Protein AF-A0A2R6WKK4-F1 (afdb_monomer)

Foldseek 3Di:
DLLVCLVQVLVCVLVVLVVVLVLLVVVVVVVCPPPVDLDDDDDDANVCSLQQSVVLCVVVVSADPVSNVVCCVVSVVVCVVPVVRADQAEEAAAADLVLQVVQLVLVVDPSCPSDDSVSSNSSNVSVCLQQPPQFDFPDPDDDDDDDDDDPDPFWGKTQANPDHPPRCHRHIYIYGYPNDPPVLVDPDPVLVVVLVVVLVVVLVPGDPVCCVCSVVSSVVSSVVVSVVVCVSRDSDPDDDDDPPDD

Secondary structure (DSSP, 8-state):
-HHHHHH-HHHHHHHHHHHHHHHHHHHHHHHHHHH--SS---SS-HHHIIIIIHHHHHHTTSS-HHHHHHHHHHHHHHHHH-GGGS-SEEEEEE--HHHHHHHHHHHT-GGGTT--HHHHHHHHHHHHHHHTTTBPP-------------S--SEEEE--BSS--TT-TT-EEEEEE-SS---TTS--HHHHHHHHHHHHHHHTTS-TTTGGGHHHHHHHHHHHHHHHHHHHH--------PPP--

Sequence (246 aa):
MLQAYYEDPVRYAYLFQSFVFITRLLLHKSAARKSQPVILLTERSVSTDRVVFVEALLEQGYLDGLEAVAYDAWYSTVVNALPNILADCYIYLRASPDVCYERLKSRARSEELGVDMDYLQLLHEKHDDWFLKGTSVVSGQDGHGGTGSSRGGHLRVIDQHRRSPCGIQGRSVLVIDCSSDLDMAEQSAERDAILDQIVTFLLSRLTAKSQSQSADICDQVSVEFEQILINSQSHHQGTSQAPAAA

InterPro domains:
  IPR027417 P-loop containing nucleoside triphosphate hydrolase [G3DSA:3.40.50.300] (1-204)
  IPR027417 P-loop containing nucleoside triphosphate hydrolase [SSF52540] (2-133)
  IPR031314 Deoxynucleoside kinase domain [PF01712] (2-201)
  IPR050566 Deoxyribonucleoside Kinase [PTHR10513] (1-203)

Solvent-accessible surface area (backbone atoms only — not comparable to full-atom values): 14810 Å² total; per-residue (Å²): 109,70,55,57,27,74,75,38,38,62,82,26,38,66,59,49,56,53,47,54,47,50,45,51,52,49,52,51,56,51,54,54,67,76,66,62,55,95,74,83,87,66,92,73,50,65,55,47,51,55,64,34,52,51,47,50,31,41,74,73,63,28,34,53,74,67,58,47,53,54,48,51,54,54,50,51,51,50,45,71,76,40,61,85,69,55,74,77,56,47,76,44,81,42,52,46,50,68,52,51,49,53,48,52,59,47,47,62,48,82,75,56,72,81,69,54,68,68,59,42,43,51,53,48,51,39,49,45,52,60,75,53,42,62,54,61,85,65,77,84,76,94,74,79,90,74,100,65,90,79,92,68,85,48,65,47,62,40,66,49,43,80,65,45,67,90,85,46,70,80,32,38,35,40,37,36,61,53,58,56,87,70,66,73,88,51,98,41,78,64,55,55,53,51,48,52,49,52,46,51,57,55,57,73,71,50,54,82,86,57,55,85,48,46,68,67,48,45,55,52,51,48,57,56,48,50,53,51,50,49,69,74,66,46,68,54,77,88,71,97,67,80,79,72,92,118

pLDDT: mean 77.12, std 19.42, range [24.2, 96.69]

Mean predicted aligned error: 10.19 Å

Nearest PDB structures (foldseek):
  2a2z-assembly1_B  TM=9.064E-01  e=1.513E-08  Homo sapiens
  2noa-assembly1_B  TM=8.566E-01  e=3.882E-08  Homo sapiens
  2no7-assembly1_B  TM=8.682E-01  e=1.936E-07  Homo sapiens
  3mjr-assembly1_A  TM=8.655E-01  e=5.550E-07  Homo sapiens
  3mjr-assembly2_D  TM=8.313E-01  e=4.700E-07  Homo sapiens

Organism: Marchantia polymorpha (NCBI:txid3197)

Radius of gyration: 19.14 Å; Cα contacts (8 Å, |Δi|>4): 217; chains: 1; bounding box: 57×44×46 Å

Structure (mmCIF, N/CA/C/O backbone):
data_AF-A0A2R6WKK4-F1
#
_entry.id   AF-A0A2R6WKK4-F1
#
loop_
_atom_site.group_PDB
_atom_site.id
_atom_site.type_symbol
_atom_site.label_atom_id
_atom_site.label_alt_id
_atom_site.label_comp_id
_atom_site.label_asym_id
_atom_site.label_entity_id
_atom_site.label_seq_id
_atom_site.pdbx_PDB_ins_code
_atom_site.Cartn_x
_atom_site.Cartn_y
_atom_site.Cartn_z
_atom_site.occupancy
_atom_site.B_iso_or_equiv
_atom_site.auth_seq_id
_atom_site.auth_comp_id
_atom_site.auth_asym_id
_atom_site.auth_atom_id
_atom_site.pdbx_PDB_model_num
ATOM 1 N N . MET A 1 1 ? 16.523 8.396 -3.339 1.00 76.56 1 MET A N 1
ATOM 2 C CA . MET A 1 1 ? 16.249 7.021 -3.821 1.00 76.56 1 MET A CA 1
ATOM 3 C C . MET A 1 1 ? 15.065 6.975 -4.766 1.00 76.56 1 MET A C 1
ATOM 5 O O . MET A 1 1 ? 15.228 6.427 -5.840 1.00 76.56 1 MET A O 1
ATOM 9 N N . LEU A 1 2 ? 13.921 7.569 -4.409 1.00 82.06 2 LEU A N 1
ATOM 10 C CA . LEU A 1 2 ? 12.731 7.564 -5.265 1.00 82.06 2 LEU A CA 1
ATOM 11 C C . LEU A 1 2 ? 12.977 8.180 -6.655 1.00 82.06 2 LEU A C 1
ATOM 13 O O . LEU A 1 2 ? 12.622 7.576 -7.655 1.00 82.06 2 LEU A O 1
ATOM 17 N N . GLN A 1 3 ? 13.675 9.316 -6.717 1.00 83.00 3 GLN A N 1
ATOM 18 C CA . GLN A 1 3 ? 14.065 9.929 -7.990 1.00 83.00 3 GLN A CA 1
ATOM 19 C C . GLN A 1 3 ? 14.914 8.989 -8.866 1.00 83.00 3 GLN A C 1
ATOM 21 O O . GLN A 1 3 ? 14.581 8.777 -10.021 1.00 83.00 3 GLN A O 1
ATOM 26 N N . ALA A 1 4 ? 15.958 8.367 -8.304 1.00 85.44 4 ALA A N 1
ATOM 27 C CA . ALA A 1 4 ? 16.807 7.428 -9.045 1.00 85.44 4 ALA A CA 1
ATOM 28 C C . ALA A 1 4 ? 16.016 6.218 -9.576 1.00 85.44 4 ALA A C 1
ATOM 30 O O . ALA A 1 4 ? 16.272 5.757 -10.680 1.00 85.44 4 ALA A O 1
ATOM 31 N N . TYR A 1 5 ? 15.030 5.733 -8.812 1.00 87.00 5 TYR A N 1
ATOM 32 C CA . TYR A 1 5 ? 14.113 4.693 -9.278 1.00 87.00 5 TYR A CA 1
ATOM 33 C C . TYR A 1 5 ? 13.284 5.146 -10.488 1.00 87.00 5 TYR A C 1
ATOM 35 O O . TYR A 1 5 ? 13.188 4.400 -11.452 1.00 87.00 5 TYR A O 1
ATOM 43 N N . TYR A 1 6 ? 12.725 6.357 -10.472 1.00 83.69 6 TYR A N 1
ATOM 44 C CA . TYR A 1 6 ? 11.957 6.855 -11.618 1.00 83.69 6 TYR A CA 1
ATOM 45 C C . TYR A 1 6 ? 12.824 7.185 -12.843 1.00 83.69 6 TYR A C 1
ATOM 47 O O . TYR A 1 6 ? 12.321 7.151 -13.961 1.00 83.69 6 TYR A O 1
ATOM 55 N N . GLU A 1 7 ? 14.111 7.485 -12.653 1.00 87.19 7 GLU A N 1
ATOM 56 C CA . GLU A 1 7 ? 15.058 7.729 -13.749 1.00 87.19 7 GLU A CA 1
ATOM 57 C C . GLU A 1 7 ? 15.517 6.432 -14.442 1.00 87.19 7 GLU A C 1
ATOM 59 O O . GLU A 1 7 ? 15.667 6.420 -15.663 1.00 87.19 7 GLU A O 1
ATOM 64 N N . ASP A 1 8 ? 15.727 5.343 -13.691 1.00 90.12 8 ASP A N 1
ATOM 65 C CA . ASP A 1 8 ? 16.108 4.029 -14.232 1.00 90.12 8 ASP A CA 1
ATOM 66 C C . ASP A 1 8 ? 15.470 2.887 -13.407 1.00 90.12 8 ASP A C 1
ATOM 68 O O . ASP A 1 8 ? 16.104 2.310 -12.508 1.00 90.12 8 ASP A O 1
ATOM 72 N N . PRO A 1 9 ? 14.193 2.555 -13.676 1.00 90.69 9 PRO A N 1
ATOM 73 C CA . PRO A 1 9 ? 13.457 1.589 -12.868 1.00 90.69 9 PRO A CA 1
ATOM 74 C C . PRO A 1 9 ? 14.036 0.181 -12.990 1.00 90.69 9 PRO A C 1
ATOM 76 O O . PRO A 1 9 ? 14.104 -0.519 -11.986 1.00 90.69 9 PRO A O 1
ATOM 79 N N . VAL A 1 10 ? 14.540 -0.213 -14.163 1.00 93.69 10 VAL A N 1
ATOM 80 C CA . VAL A 1 10 ? 15.162 -1.533 -14.372 1.00 93.69 10 VAL A CA 1
ATOM 81 C C . VAL A 1 10 ? 16.414 -1.685 -13.510 1.00 93.69 10 VAL A C 1
ATOM 83 O O . VAL A 1 10 ? 16.646 -2.732 -12.914 1.00 93.69 10 VAL A O 1
ATOM 86 N N . ARG A 1 11 ? 17.236 -0.635 -13.393 1.00 94.75 11 ARG A N 1
ATOM 87 C CA . ARG A 1 11 ? 18.455 -0.697 -12.577 1.00 94.75 11 ARG A CA 1
ATOM 88 C C . ARG A 1 11 ? 18.179 -0.681 -11.078 1.00 94.75 11 ARG A C 1
ATOM 90 O O . ARG A 1 11 ? 18.954 -1.271 -10.315 1.00 94.75 11 ARG A O 1
ATOM 97 N N . TYR A 1 12 ? 17.161 0.066 -10.652 1.00 94.88 12 TYR A N 1
ATOM 98 C CA . TYR A 1 12 ? 16.980 0.444 -9.251 1.00 94.88 12 TYR A CA 1
ATOM 99 C C . TYR A 1 12 ? 15.750 -0.164 -8.571 1.00 94.88 12 TYR A C 1
ATOM 101 O O . TYR A 1 12 ? 15.661 -0.041 -7.349 1.00 94.88 12 TYR A O 1
ATOM 109 N N . ALA A 1 13 ? 14.845 -0.847 -9.280 1.00 94.44 13 ALA A N 1
ATOM 110 C CA . ALA A 1 13 ? 13.635 -1.450 -8.708 1.00 94.44 13 ALA A CA 1
ATOM 111 C C . ALA A 1 13 ? 13.938 -2.353 -7.504 1.00 94.44 13 ALA A C 1
ATOM 113 O O . ALA A 1 13 ? 13.411 -2.116 -6.414 1.00 94.44 13 ALA A O 1
ATOM 114 N N . TYR A 1 14 ? 14.840 -3.330 -7.654 1.00 95.62 14 TYR A N 1
ATOM 115 C CA . TYR A 1 14 ? 15.207 -4.241 -6.564 1.00 95.62 14 TYR A CA 1
ATOM 116 C C . TYR A 1 14 ? 15.754 -3.496 -5.337 1.00 95.62 14 TYR A C 1
ATOM 118 O O . TYR A 1 14 ? 15.342 -3.744 -4.196 1.00 95.62 14 TYR A O 1
ATOM 126 N N . LEU A 1 15 ? 16.673 -2.549 -5.563 1.00 95.62 15 LEU A N 1
ATOM 127 C CA . LEU A 1 15 ? 17.284 -1.758 -4.494 1.00 95.62 15 LEU A CA 1
ATOM 128 C C . LEU A 1 15 ? 16.239 -0.893 -3.785 1.00 95.62 15 LEU A C 1
ATOM 130 O O . LEU A 1 15 ? 16.217 -0.831 -2.556 1.00 95.62 15 LEU A O 1
ATOM 134 N N . PHE A 1 16 ? 15.370 -0.249 -4.559 1.00 94.62 16 PHE A N 1
ATOM 135 C CA . PHE A 1 16 ? 14.317 0.608 -4.048 1.00 94.62 16 PHE A CA 1
ATOM 136 C C . PHE A 1 16 ? 13.330 -0.184 -3.184 1.00 94.62 16 PHE A C 1
ATOM 138 O O . PHE A 1 16 ? 13.093 0.203 -2.041 1.00 94.62 16 PHE A O 1
ATOM 145 N N . GLN A 1 17 ? 12.833 -1.330 -3.661 1.00 95.12 17 GLN A N 1
ATOM 146 C CA . GLN A 1 17 ? 11.911 -2.172 -2.888 1.00 95.12 17 GLN A CA 1
ATOM 147 C C . GLN A 1 17 ? 12.554 -2.740 -1.619 1.00 95.12 17 GLN A C 1
ATOM 149 O O . GLN A 1 17 ? 11.919 -2.786 -0.564 1.00 95.12 17 GLN A O 1
ATOM 154 N N . SER A 1 18 ? 13.831 -3.127 -1.688 1.00 95.44 18 SER A N 1
ATOM 155 C CA . SER A 1 18 ? 14.581 -3.581 -0.511 1.00 95.44 18 SER A CA 1
ATOM 156 C C . SER A 1 18 ? 14.729 -2.460 0.521 1.00 95.44 18 SER A C 1
ATOM 158 O O . SER A 1 18 ? 14.555 -2.681 1.720 1.00 95.44 18 SER A O 1
ATOM 160 N N . PHE A 1 19 ? 15.006 -1.235 0.068 1.00 95.38 19 PHE A N 1
ATOM 161 C CA . PHE A 1 19 ? 15.130 -0.080 0.950 1.00 95.38 19 PHE A CA 1
ATOM 162 C C . PHE A 1 19 ? 13.796 0.307 1.596 1.00 95.38 19 PHE A C 1
ATOM 164 O O . PHE A 1 19 ? 13.764 0.507 2.808 1.00 95.38 19 PHE A O 1
ATOM 171 N N . VAL A 1 20 ? 12.702 0.350 0.826 1.00 94.44 20 VAL A N 1
ATOM 172 C CA . VAL A 1 20 ? 11.346 0.639 1.336 1.00 94.44 20 VAL A CA 1
ATOM 173 C C . VAL A 1 20 ? 10.937 -0.357 2.420 1.00 94.44 20 VAL A C 1
ATOM 175 O O . VAL A 1 20 ? 10.415 0.042 3.462 1.00 94.44 20 VAL A O 1
ATOM 178 N N . PHE A 1 21 ? 11.221 -1.646 2.221 1.00 94.94 21 PHE A N 1
ATOM 179 C CA . PHE A 1 21 ? 10.965 -2.652 3.248 1.00 94.94 21 PHE A CA 1
ATOM 180 C C . PHE A 1 21 ? 11.769 -2.370 4.527 1.00 94.94 21 PHE A C 1
ATOM 182 O O . PHE A 1 21 ? 11.222 -2.413 5.631 1.00 94.94 21 PHE A O 1
ATOM 189 N N . ILE A 1 22 ? 13.071 -2.077 4.399 1.00 94.31 22 ILE A N 1
ATOM 190 C CA . ILE A 1 22 ? 13.951 -1.826 5.550 1.00 94.31 22 ILE A CA 1
ATOM 191 C C . ILE A 1 22 ? 13.484 -0.597 6.331 1.00 94.31 22 ILE A C 1
ATOM 193 O O . ILE A 1 22 ? 13.392 -0.665 7.558 1.00 94.31 22 ILE A O 1
ATOM 197 N N . THR A 1 23 ? 13.168 0.512 5.659 1.00 93.75 23 THR A N 1
ATOM 198 C CA . THR A 1 23 ? 12.685 1.720 6.341 1.00 93.75 23 THR A CA 1
ATOM 199 C C . THR A 1 23 ? 11.359 1.453 7.044 1.00 93.75 23 THR A C 1
ATOM 201 O O . THR A 1 23 ? 11.233 1.766 8.228 1.00 93.75 23 THR A O 1
ATOM 204 N N . ARG A 1 24 ? 10.415 0.750 6.401 1.00 93.69 24 ARG A N 1
ATOM 205 C CA . ARG A 1 24 ? 9.144 0.358 7.035 1.00 93.69 24 ARG A CA 1
ATOM 206 C C . ARG A 1 24 ? 9.354 -0.521 8.266 1.00 93.69 24 ARG A C 1
ATOM 208 O O . ARG A 1 24 ? 8.727 -0.292 9.300 1.00 93.69 24 ARG A O 1
ATOM 215 N N . LEU A 1 25 ? 10.275 -1.481 8.200 1.00 92.50 25 LEU A N 1
ATOM 216 C CA . LEU A 1 25 ? 10.641 -2.318 9.343 1.00 92.50 25 LEU A CA 1
ATOM 217 C C . LEU A 1 25 ? 11.226 -1.489 10.499 1.00 92.50 25 LEU A C 1
ATOM 219 O O . LEU A 1 25 ? 10.902 -1.731 11.666 1.00 92.50 25 LEU A O 1
ATOM 223 N N . LEU A 1 26 ? 12.092 -0.519 10.199 1.00 91.81 26 LEU A N 1
ATOM 224 C CA . LEU A 1 26 ? 12.689 0.362 11.204 1.00 91.81 26 LEU A CA 1
ATOM 225 C C . LEU A 1 26 ? 11.644 1.276 11.852 1.00 91.81 26 LEU A C 1
ATOM 227 O O . LEU A 1 26 ? 11.627 1.382 13.082 1.00 91.81 26 LEU A O 1
ATOM 231 N N . LEU A 1 27 ? 10.750 1.870 11.056 1.00 89.75 27 LEU A N 1
ATOM 232 C CA . LEU A 1 27 ? 9.630 2.678 11.541 1.00 89.75 27 LEU A CA 1
ATOM 233 C C . LEU A 1 27 ? 8.723 1.861 12.461 1.00 89.75 27 LEU A C 1
ATOM 235 O O . LEU A 1 27 ? 8.485 2.269 13.598 1.00 89.75 27 LEU A O 1
ATOM 239 N N . HIS A 1 28 ? 8.320 0.663 12.029 1.00 89.44 28 HIS A N 1
ATOM 240 C CA . HIS A 1 28 ? 7.505 -0.248 12.829 1.00 89.44 28 HIS A CA 1
ATOM 241 C C . HIS A 1 28 ? 8.173 -0.575 14.175 1.00 89.44 28 HIS A C 1
ATOM 243 O O . HIS A 1 28 ? 7.565 -0.442 15.237 1.00 89.44 28 HIS A O 1
ATOM 249 N N . LYS A 1 29 ? 9.461 -0.952 14.167 1.00 88.50 29 LYS A N 1
ATOM 250 C CA . LYS A 1 29 ? 10.201 -1.267 15.404 1.00 88.50 29 LYS A CA 1
ATOM 251 C C . LYS A 1 29 ? 10.378 -0.052 16.313 1.00 88.50 29 LYS A C 1
ATOM 253 O O . LYS A 1 29 ? 10.382 -0.214 17.532 1.00 88.50 29 LYS A O 1
ATOM 258 N N . SER A 1 30 ? 10.563 1.136 15.743 1.00 88.56 30 SER A N 1
ATOM 259 C CA . SER A 1 30 ? 10.679 2.390 16.489 1.00 88.56 30 SER A CA 1
ATOM 260 C C . SER A 1 30 ? 9.356 2.740 17.173 1.00 88.56 30 SER A C 1
ATOM 262 O O . SER A 1 30 ? 9.340 2.973 18.382 1.00 88.56 30 SER A O 1
ATOM 264 N N . ALA A 1 31 ? 8.246 2.684 16.433 1.00 86.00 31 ALA A N 1
ATOM 265 C CA . ALA A 1 31 ? 6.910 2.974 16.944 1.00 86.00 31 ALA A CA 1
ATOM 266 C C . ALA A 1 31 ? 6.486 1.976 18.033 1.00 86.00 31 ALA A C 1
ATOM 268 O O . ALA A 1 31 ? 6.132 2.383 19.138 1.00 86.00 31 ALA A O 1
ATOM 269 N N . ALA A 1 32 ? 6.661 0.672 17.790 1.00 84.56 32 ALA A N 1
ATOM 270 C CA . ALA A 1 32 ? 6.322 -0.372 18.757 1.00 84.56 32 ALA A CA 1
ATOM 271 C C . ALA A 1 32 ? 7.102 -0.255 20.084 1.00 84.56 32 ALA A C 1
ATOM 273 O O . ALA A 1 32 ? 6.600 -0.637 21.140 1.00 84.56 32 ALA A O 1
ATOM 274 N N . ARG A 1 33 ? 8.336 0.271 20.055 1.00 83.62 33 ARG A N 1
ATOM 275 C CA . ARG A 1 33 ? 9.174 0.433 21.257 1.00 83.62 33 ARG A CA 1
ATOM 276 C C . ARG A 1 33 ? 8.880 1.703 22.046 1.00 83.62 33 ARG A C 1
ATOM 278 O O . ARG A 1 33 ? 9.001 1.667 23.266 1.00 83.62 33 ARG A O 1
ATOM 285 N N . LYS A 1 34 ? 8.577 2.816 21.372 1.00 78.50 34 LYS A N 1
ATOM 286 C CA . LYS A 1 34 ? 8.455 4.133 22.017 1.00 78.50 34 LYS A CA 1
ATOM 287 C C . LYS A 1 34 ? 7.222 4.244 22.907 1.00 78.50 34 LYS A C 1
ATOM 289 O O . LYS A 1 34 ? 7.336 4.794 23.996 1.00 78.50 34 LYS A O 1
ATOM 294 N N . SER A 1 35 ? 6.077 3.740 22.452 1.00 70.62 35 SER A N 1
ATOM 295 C CA . SER A 1 35 ? 4.792 3.934 23.136 1.00 70.62 35 SER A CA 1
ATOM 296 C C . SER A 1 35 ? 4.117 2.642 23.590 1.00 70.62 35 SER A C 1
ATOM 298 O O . SER A 1 35 ? 3.144 2.735 24.327 1.00 70.62 35 SER A O 1
ATOM 300 N N . GLN A 1 36 ? 4.620 1.462 23.183 1.00 76.25 36 GLN A N 1
ATOM 301 C CA . GLN A 1 36 ? 3.923 0.169 23.332 1.00 76.25 36 GLN A CA 1
ATOM 302 C C . GLN A 1 36 ? 2.406 0.322 23.132 1.00 76.25 36 GLN A C 1
ATOM 304 O O . GLN A 1 36 ? 1.627 0.019 24.040 1.00 76.25 36 GLN A O 1
ATOM 309 N N . PRO A 1 37 ? 1.992 0.891 21.987 1.00 79.88 37 PRO A N 1
ATOM 310 C CA . PRO A 1 37 ? 0.622 1.327 21.830 1.00 79.88 37 PRO A CA 1
ATOM 311 C C . PRO A 1 37 ? -0.299 0.108 21.752 1.00 79.88 37 PRO A C 1
ATOM 313 O O . PRO A 1 37 ? 0.097 -0.958 21.276 1.00 79.88 37 PRO A O 1
ATOM 316 N N . VAL A 1 38 ? -1.541 0.272 22.209 1.00 84.44 38 VAL A N 1
ATOM 317 C CA . VAL A 1 38 ? -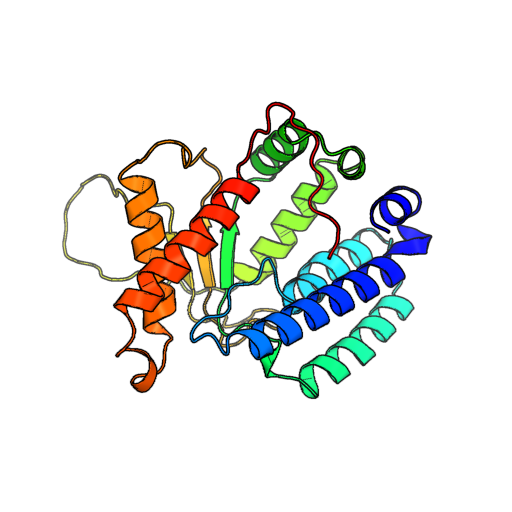2.559 -0.784 22.096 1.00 84.44 38 VAL A CA 1
ATOM 318 C C . VAL A 1 38 ? -2.904 -1.047 20.628 1.00 84.44 38 VAL A C 1
ATOM 320 O O . VAL A 1 38 ? -3.115 -2.196 20.249 1.00 84.44 38 VAL A O 1
ATOM 323 N N . ILE A 1 39 ? -2.920 0.010 19.810 1.00 86.25 39 ILE A N 1
ATOM 324 C CA . ILE A 1 39 ? -3.080 -0.040 18.356 1.00 86.25 39 ILE A CA 1
ATOM 325 C C . ILE A 1 39 ? -1.903 0.695 17.723 1.00 86.25 39 ILE A C 1
ATOM 327 O O . ILE A 1 39 ? -1.618 1.832 18.084 1.00 86.25 39 ILE A O 1
ATOM 331 N N . LEU A 1 40 ? -1.236 0.055 16.765 1.00 88.25 40 LEU A N 1
ATOM 332 C CA . LEU A 1 40 ? -0.218 0.686 15.933 1.00 88.25 40 LEU A CA 1
ATOM 333 C C . LEU A 1 40 ? -0.750 0.818 14.505 1.00 88.25 40 LEU A C 1
ATOM 335 O O . LEU A 1 40 ? -0.870 -0.182 13.796 1.00 88.25 40 LEU A O 1
ATOM 339 N N . LEU A 1 41 ? -1.045 2.046 14.081 1.00 88.44 41 LEU A N 1
ATOM 340 C CA . LEU A 1 41 ? -1.403 2.341 12.698 1.00 88.44 41 LEU A CA 1
ATOM 341 C C . LEU A 1 41 ? -0.141 2.626 11.881 1.00 88.44 41 LEU A C 1
ATOM 343 O O . LEU A 1 41 ? 0.789 3.291 12.335 1.00 88.44 41 LEU A O 1
ATOM 347 N N . THR A 1 42 ? -0.095 2.093 10.662 1.00 89.00 42 THR A N 1
ATOM 348 C CA . THR A 1 42 ? 1.016 2.322 9.732 1.00 89.00 42 THR A CA 1
ATOM 349 C C . THR A 1 42 ? 0.479 2.586 8.336 1.00 89.00 42 THR A C 1
ATOM 351 O O . THR A 1 42 ? -0.478 1.945 7.898 1.00 89.00 42 THR A O 1
ATOM 354 N N . GLU A 1 43 ? 1.095 3.533 7.628 1.00 88.50 43 GLU A N 1
ATOM 355 C CA . GLU A 1 43 ? 0.824 3.734 6.209 1.00 88.50 43 GLU A CA 1
ATOM 356 C C . GLU A 1 43 ? 1.451 2.584 5.408 1.00 88.50 43 GLU A C 1
ATOM 358 O O . GLU A 1 43 ? 2.676 2.437 5.347 1.00 88.50 43 GLU A O 1
ATOM 363 N N . ARG A 1 44 ? 0.592 1.774 4.774 1.00 92.06 44 ARG A N 1
ATOM 364 C CA . ARG A 1 44 ? 0.948 0.509 4.102 1.00 92.06 44 ARG A CA 1
ATOM 365 C C . ARG A 1 44 ? 1.582 -0.516 5.058 1.00 92.06 44 ARG A C 1
ATOM 367 O O . ARG A 1 44 ? 1.741 -0.300 6.250 1.00 92.06 44 ARG A O 1
ATOM 374 N N . SER A 1 45 ? 1.921 -1.690 4.529 1.00 92.50 45 SER A N 1
ATOM 375 C CA . SER A 1 45 ? 2.488 -2.803 5.303 1.00 92.50 45 SER A CA 1
ATOM 376 C C . SER A 1 45 ? 3.586 -3.517 4.529 1.00 92.50 45 SER A C 1
ATOM 378 O O . SER A 1 45 ? 3.608 -3.447 3.301 1.00 92.50 45 SER A O 1
ATOM 380 N N . VAL A 1 46 ? 4.476 -4.248 5.201 1.00 93.06 46 VAL A N 1
ATOM 381 C CA . VAL A 1 46 ? 5.483 -5.056 4.486 1.00 93.06 46 VAL A CA 1
ATOM 382 C C . VAL A 1 46 ? 4.845 -6.077 3.532 1.00 93.06 46 VAL A C 1
ATOM 384 O O . VAL A 1 46 ? 5.457 -6.468 2.546 1.00 93.06 46 VAL A O 1
ATOM 387 N N . SER A 1 47 ? 3.598 -6.491 3.783 1.00 92.12 47 SER A N 1
ATOM 388 C CA . SER A 1 47 ? 2.823 -7.323 2.857 1.00 92.12 47 SER A CA 1
ATOM 389 C C . SER A 1 47 ? 2.538 -6.590 1.548 1.00 92.12 47 SER A C 1
ATOM 391 O O . SER A 1 47 ? 2.764 -7.159 0.489 1.00 92.12 47 SER A O 1
ATOM 393 N N . THR A 1 48 ? 2.121 -5.321 1.608 1.00 93.12 48 THR A N 1
ATOM 394 C CA . THR A 1 48 ? 1.816 -4.500 0.424 1.00 93.12 48 THR A CA 1
ATOM 395 C C . THR A 1 48 ? 3.035 -4.339 -0.488 1.00 93.12 48 THR A C 1
ATOM 397 O O . THR A 1 48 ? 2.895 -4.420 -1.705 1.00 93.12 48 THR A O 1
ATOM 400 N N . ASP A 1 49 ? 4.233 -4.159 0.084 1.00 93.25 49 ASP A N 1
ATOM 401 C CA . ASP A 1 49 ? 5.475 -4.046 -0.701 1.00 93.25 49 ASP A CA 1
ATOM 402 C C . ASP A 1 49 ? 5.708 -5.305 -1.542 1.00 93.25 49 ASP A C 1
ATOM 404 O O . ASP A 1 49 ? 6.002 -5.224 -2.733 1.00 93.25 49 ASP A O 1
ATOM 408 N N . ARG A 1 50 ? 5.485 -6.480 -0.946 1.00 93.31 50 ARG A N 1
ATOM 409 C CA . ARG A 1 50 ? 5.688 -7.762 -1.618 1.00 93.31 50 ARG A CA 1
ATOM 410 C C . ARG A 1 50 ? 4.574 -8.128 -2.602 1.00 93.31 50 ARG A C 1
ATOM 412 O O . ARG A 1 50 ? 4.871 -8.602 -3.692 1.00 93.31 50 ARG A O 1
ATOM 419 N N . VAL A 1 51 ? 3.310 -8.007 -2.211 1.00 91.38 51 VAL A N 1
ATOM 420 C CA . VAL A 1 51 ? 2.177 -8.546 -2.994 1.00 91.38 51 VAL A CA 1
ATOM 421 C C . VAL A 1 51 ? 1.662 -7.577 -4.051 1.00 91.38 51 VAL A C 1
ATOM 423 O O . VAL A 1 51 ? 1.061 -8.0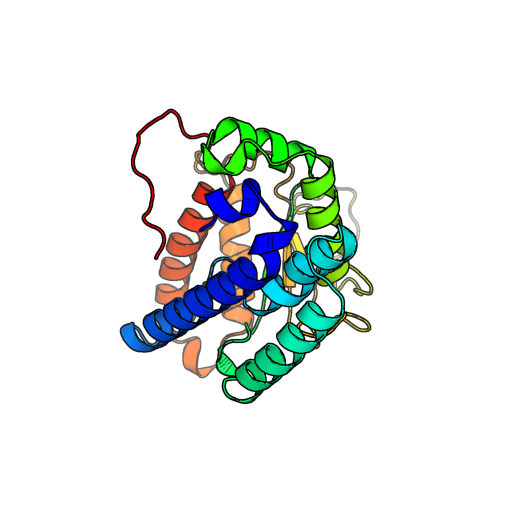10 -5.021 1.00 91.38 51 VAL A O 1
ATOM 426 N N . VAL A 1 52 ? 1.895 -6.273 -3.882 1.00 93.81 52 VAL A N 1
ATOM 427 C CA . VAL A 1 52 ? 1.465 -5.266 -4.858 1.00 93.81 52 VAL A CA 1
ATOM 428 C C . VAL A 1 52 ? 2.666 -4.744 -5.629 1.00 93.81 52 VAL A C 1
ATOM 430 O O . VAL A 1 52 ? 2.733 -4.916 -6.841 1.00 93.81 52 VAL A O 1
ATOM 433 N N . PHE A 1 53 ? 3.628 -4.118 -4.946 1.00 94.62 53 PHE A N 1
ATOM 434 C CA . PHE A 1 53 ? 4.689 -3.380 -5.636 1.00 94.62 53 PHE A CA 1
ATOM 435 C C . PHE A 1 53 ? 5.690 -4.302 -6.331 1.00 94.62 53 PHE A C 1
ATOM 437 O O . PHE A 1 53 ? 5.964 -4.111 -7.510 1.00 94.62 53 PHE A O 1
ATOM 444 N N . VAL A 1 54 ? 6.203 -5.328 -5.649 1.00 94.69 54 VAL A N 1
ATOM 445 C CA . VAL A 1 54 ? 7.117 -6.301 -6.275 1.00 94.69 54 VAL A CA 1
ATOM 446 C C . VAL A 1 54 ? 6.437 -7.062 -7.418 1.00 94.69 54 VAL A C 1
ATOM 448 O O . VAL A 1 54 ? 7.059 -7.268 -8.456 1.00 94.69 54 VAL A O 1
ATOM 451 N N . GLU A 1 55 ? 5.157 -7.424 -7.283 1.00 93.94 55 GLU A N 1
ATOM 452 C CA . GLU A 1 55 ? 4.418 -8.086 -8.370 1.00 93.94 55 GLU A CA 1
ATOM 453 C C . GLU A 1 55 ? 4.183 -7.168 -9.573 1.00 93.94 55 GLU A C 1
ATOM 455 O O . GLU A 1 55 ? 4.341 -7.611 -10.708 1.00 93.94 55 GLU A O 1
ATOM 460 N N . ALA A 1 56 ? 3.854 -5.893 -9.346 1.00 95.00 56 ALA A N 1
ATOM 461 C CA . ALA A 1 56 ? 3.727 -4.911 -10.420 1.00 95.00 56 ALA A CA 1
ATOM 462 C C . ALA A 1 56 ? 5.060 -4.709 -11.160 1.00 95.00 56 ALA A C 1
ATOM 464 O O . ALA A 1 56 ? 5.090 -4.716 -12.386 1.00 95.00 56 ALA A O 1
ATOM 465 N N . LEU A 1 57 ? 6.175 -4.611 -10.428 1.00 94.62 57 LEU A N 1
ATOM 466 C CA . LEU A 1 57 ? 7.507 -4.451 -11.021 1.00 94.62 57 LEU A CA 1
ATOM 467 C C . LEU A 1 57 ? 7.935 -5.657 -11.862 1.00 94.62 57 LEU A C 1
ATOM 469 O O . LEU A 1 57 ? 8.573 -5.479 -12.899 1.00 94.62 57 LEU A O 1
ATOM 473 N N . LEU A 1 58 ? 7.582 -6.870 -11.431 1.00 94.38 58 LEU A N 1
ATOM 474 C CA . LEU A 1 58 ? 7.805 -8.089 -12.211 1.00 94.38 58 LEU A CA 1
ATOM 475 C C . LEU A 1 58 ? 6.993 -8.086 -13.506 1.00 94.38 58 LEU A C 1
ATOM 477 O O . LEU A 1 58 ? 7.516 -8.430 -14.562 1.00 94.38 58 LEU A O 1
ATOM 481 N N . GLU A 1 59 ? 5.726 -7.679 -13.433 1.00 94.44 59 GLU A N 1
ATOM 482 C CA . GLU A 1 59 ? 4.832 -7.624 -14.592 1.00 94.44 59 GLU A CA 1
ATOM 483 C C . GLU A 1 59 ? 5.260 -6.564 -15.614 1.00 94.44 59 GLU A C 1
ATOM 485 O O . GLU A 1 59 ? 5.200 -6.803 -16.818 1.00 94.44 59 GLU A O 1
ATOM 490 N N . GLN A 1 60 ? 5.777 -5.429 -15.141 1.00 93.88 60 GLN A N 1
ATOM 491 C CA . GLN A 1 60 ? 6.341 -4.375 -15.988 1.00 93.88 60 GLN A CA 1
ATOM 492 C C . GLN A 1 60 ? 7.739 -4.711 -16.535 1.00 93.88 60 GLN A C 1
ATOM 494 O O . GLN A 1 60 ? 8.267 -3.971 -17.366 1.00 93.88 60 GLN A O 1
ATOM 499 N N . GLY A 1 61 ? 8.359 -5.807 -16.083 1.00 94.38 61 GLY A N 1
ATOM 500 C CA . GLY A 1 61 ? 9.712 -6.200 -16.481 1.00 94.38 61 GLY A CA 1
ATOM 501 C C . GLY A 1 61 ? 10.823 -5.324 -15.891 1.00 94.38 61 GLY A C 1
ATOM 502 O O . GLY A 1 61 ? 11.937 -5.323 -16.410 1.00 94.38 61 GLY A O 1
ATOM 503 N N . TYR A 1 62 ? 10.534 -4.572 -14.824 1.00 94.56 62 TYR A N 1
ATOM 504 C CA . TYR A 1 62 ? 11.527 -3.782 -14.084 1.00 94.56 62 TYR A CA 1
ATOM 505 C C . TYR A 1 62 ? 12.268 -4.598 -13.030 1.00 94.56 62 TYR A C 1
ATOM 507 O O . TYR A 1 62 ? 13.355 -4.207 -12.620 1.00 94.56 62 TYR A O 1
ATOM 515 N N . LEU A 1 63 ? 11.679 -5.710 -12.592 1.00 94.19 63 LEU A N 1
ATOM 516 C CA . LEU A 1 63 ? 12.325 -6.693 -11.738 1.00 94.19 63 LEU A CA 1
ATOM 517 C C . LEU A 1 63 ? 12.453 -8.002 -12.510 1.00 94.19 63 LEU A C 1
ATOM 519 O O . LEU A 1 63 ? 11.468 -8.474 -13.083 1.00 94.19 63 LEU A O 1
ATOM 523 N N . ASP A 1 64 ? 13.641 -8.598 -12.523 1.00 93.75 64 ASP A N 1
ATOM 524 C CA . ASP A 1 64 ? 13.820 -9.897 -13.165 1.00 93.75 64 ASP A CA 1
ATOM 525 C C . ASP A 1 64 ? 13.405 -11.067 -12.246 1.00 93.75 64 ASP A C 1
ATOM 527 O O . ASP A 1 64 ? 13.172 -10.928 -11.040 1.00 93.75 64 ASP A O 1
ATOM 531 N N . GLY A 1 65 ? 13.293 -12.266 -12.826 1.00 93.38 65 GLY A N 1
ATOM 532 C CA . GLY A 1 65 ? 12.883 -13.455 -12.077 1.00 93.38 65 GLY A CA 1
ATOM 533 C C . GLY A 1 65 ? 13.881 -13.895 -10.997 1.00 93.38 65 GLY A C 1
ATOM 534 O O . GLY A 1 65 ? 13.471 -14.463 -9.986 1.00 93.38 65 GLY A O 1
ATOM 535 N N . LEU A 1 66 ? 15.180 -13.640 -11.175 1.00 95.12 66 LEU A N 1
ATOM 536 C CA . LEU A 1 66 ? 16.209 -13.965 -10.186 1.00 95.12 66 LEU A CA 1
ATOM 537 C C . LEU A 1 66 ? 16.154 -12.990 -9.004 1.00 95.12 66 LEU A C 1
ATOM 539 O O . LEU A 1 66 ? 16.234 -13.417 -7.852 1.00 95.12 66 LEU A O 1
ATOM 543 N N . GLU A 1 67 ? 15.973 -11.702 -9.283 1.00 96.06 67 GLU A N 1
ATOM 544 C CA . GLU A 1 67 ? 15.765 -10.644 -8.299 1.00 96.06 67 GLU A CA 1
ATOM 545 C C . GLU A 1 67 ? 14.503 -10.896 -7.473 1.00 96.06 67 GLU A C 1
ATOM 547 O O . GLU A 1 67 ? 14.542 -10.759 -6.251 1.00 96.06 67 GLU A O 1
ATOM 552 N N . ALA A 1 68 ? 13.411 -11.345 -8.098 1.00 94.06 68 ALA A N 1
ATOM 553 C CA . ALA A 1 68 ? 12.202 -11.755 -7.387 1.00 94.06 68 ALA A CA 1
ATOM 554 C C . ALA A 1 68 ? 12.435 -12.944 -6.452 1.00 94.06 68 ALA A C 1
ATOM 556 O O . ALA A 1 68 ? 12.039 -12.904 -5.290 1.00 94.06 68 ALA A O 1
ATOM 557 N N . VAL A 1 69 ? 13.123 -13.989 -6.923 1.00 95.88 69 VAL A N 1
ATOM 558 C CA . VAL A 1 69 ? 13.464 -15.150 -6.084 1.00 95.88 69 VAL A CA 1
ATOM 559 C C . VAL A 1 69 ? 14.344 -14.733 -4.905 1.00 95.88 69 VAL A C 1
ATOM 561 O O . VAL A 1 69 ? 14.124 -15.182 -3.777 1.00 95.88 69 VAL A O 1
ATOM 564 N N . ALA A 1 70 ? 15.322 -13.857 -5.141 1.00 96.69 70 ALA A N 1
ATOM 565 C CA . ALA A 1 70 ? 16.164 -13.312 -4.084 1.00 96.69 70 ALA A CA 1
ATOM 566 C C . ALA A 1 70 ? 15.342 -12.487 -3.081 1.00 96.69 70 ALA A C 1
ATOM 568 O O . ALA A 1 70 ? 15.504 -12.679 -1.872 1.00 96.69 70 ALA A O 1
ATOM 569 N N . TYR A 1 71 ? 14.442 -11.626 -3.574 1.00 96.44 71 TYR A N 1
ATOM 570 C CA . TYR A 1 71 ? 13.535 -10.825 -2.754 1.00 96.44 71 TYR A CA 1
ATOM 571 C C . TYR A 1 71 ? 12.684 -11.714 -1.847 1.00 96.44 71 TYR A C 1
ATOM 573 O O . TYR A 1 71 ? 12.674 -11.536 -0.630 1.00 96.44 71 TYR A O 1
ATOM 581 N N . ASP A 1 72 ? 12.044 -12.732 -2.418 1.00 93.81 72 ASP A N 1
ATOM 582 C CA . ASP A 1 72 ? 11.173 -13.669 -1.706 1.00 93.81 72 ASP A CA 1
ATOM 583 C C . ASP A 1 72 ? 11.910 -14.442 -0.618 1.00 93.81 72 ASP A C 1
ATOM 585 O O . ASP A 1 72 ? 11.387 -14.633 0.488 1.00 93.81 72 ASP A O 1
ATOM 589 N N . ALA A 1 73 ? 13.138 -14.873 -0.909 1.00 95.88 73 ALA A N 1
ATOM 590 C CA . ALA A 1 73 ? 13.952 -15.633 0.026 1.00 95.88 73 ALA A CA 1
ATOM 591 C C . ALA A 1 73 ? 14.271 -14.822 1.291 1.00 95.88 73 ALA A C 1
ATOM 593 O O . ALA A 1 73 ? 14.060 -15.309 2.408 1.00 95.88 73 ALA A O 1
ATOM 594 N N . TRP A 1 74 ? 14.744 -13.578 1.154 1.00 95.81 74 TRP A N 1
ATOM 595 C CA . TRP A 1 74 ? 15.045 -12.768 2.336 1.00 95.81 74 TRP A CA 1
ATOM 596 C C . TRP A 1 74 ? 13.773 -12.226 2.993 1.00 95.81 74 TRP A C 1
ATOM 598 O O . TRP A 1 74 ? 13.697 -12.209 4.222 1.00 95.81 74 TRP A O 1
ATOM 608 N N . TYR A 1 75 ? 12.753 -11.856 2.212 1.00 94.75 75 TYR A N 1
ATOM 609 C CA . TYR A 1 75 ? 11.470 -11.372 2.723 1.00 94.75 75 TYR A CA 1
ATOM 610 C C . TYR A 1 75 ? 10.831 -12.402 3.656 1.00 94.75 75 TYR A C 1
ATOM 612 O O . TYR A 1 75 ? 10.534 -12.106 4.816 1.00 94.75 75 TYR A O 1
ATOM 620 N N . SER A 1 76 ? 10.686 -13.641 3.175 1.00 92.44 76 SER A N 1
ATOM 621 C CA . SER A 1 76 ? 10.101 -14.738 3.950 1.00 92.44 76 SER A CA 1
ATOM 622 C C . SER A 1 76 ? 10.928 -15.048 5.198 1.00 92.44 76 SER A C 1
ATOM 624 O O . SER A 1 76 ? 10.367 -15.240 6.275 1.00 92.44 76 SER A O 1
ATOM 626 N N . THR A 1 77 ? 12.259 -15.008 5.096 1.00 94.38 77 THR A N 1
ATOM 627 C CA . THR A 1 77 ? 13.159 -15.197 6.243 1.00 94.38 77 THR A CA 1
ATOM 628 C C . THR A 1 77 ? 12.931 -14.138 7.326 1.00 94.38 77 THR A C 1
ATOM 630 O O . THR A 1 77 ? 12.804 -14.479 8.503 1.00 94.38 77 THR A O 1
ATOM 633 N N . VAL A 1 78 ? 12.836 -12.857 6.952 1.00 93.44 78 VAL A N 1
ATOM 634 C CA . VAL A 1 78 ? 12.635 -11.756 7.909 1.00 93.44 78 VAL A CA 1
ATOM 635 C C . VAL A 1 78 ? 11.242 -11.806 8.533 1.00 93.44 78 VAL A C 1
ATOM 637 O O . VAL A 1 78 ? 11.123 -11.684 9.751 1.00 93.44 78 VAL A O 1
ATOM 640 N N . VAL A 1 79 ? 10.200 -12.018 7.727 1.00 91.38 79 VAL A N 1
ATOM 641 C CA . VAL A 1 79 ? 8.812 -12.109 8.206 1.00 91.38 79 VAL A CA 1
ATOM 642 C C . VAL A 1 79 ? 8.636 -13.282 9.172 1.00 91.38 79 VAL A C 1
ATOM 644 O O . VAL A 1 79 ? 8.023 -13.118 10.223 1.00 91.38 79 VAL A O 1
ATOM 647 N N . ASN A 1 80 ? 9.233 -14.440 8.874 1.00 91.00 80 ASN A N 1
ATOM 648 C CA . ASN A 1 80 ? 9.187 -15.604 9.762 1.00 91.00 80 ASN A CA 1
ATOM 649 C C . ASN A 1 80 ? 9.938 -15.364 11.080 1.00 91.00 80 ASN A C 1
ATOM 651 O O . ASN A 1 80 ? 9.511 -15.842 12.129 1.00 91.00 80 ASN A O 1
ATOM 655 N N . ALA A 1 81 ? 11.044 -14.617 11.045 1.00 93.62 81 ALA A N 1
ATOM 656 C CA . ALA A 1 81 ? 11.796 -14.262 12.247 1.00 93.62 81 ALA A CA 1
ATOM 657 C C . ALA A 1 81 ? 11.099 -13.182 13.096 1.00 93.62 81 ALA A C 1
ATOM 659 O O . ALA A 1 81 ? 11.345 -13.092 14.300 1.00 93.62 81 ALA A O 1
ATOM 660 N N . LEU A 1 82 ? 10.255 -12.348 12.482 1.00 90.94 82 LEU A N 1
ATOM 661 C CA . LEU A 1 82 ? 9.603 -11.200 13.111 1.00 90.94 82 LEU A CA 1
ATOM 662 C C . LEU A 1 82 ? 8.099 -11.172 12.781 1.00 90.94 82 LEU A C 1
ATOM 664 O O . LEU A 1 82 ? 7.647 -10.236 12.130 1.00 90.94 82 LEU A O 1
ATOM 668 N N . PRO A 1 83 ? 7.289 -12.134 13.252 1.00 85.25 83 PRO A N 1
ATOM 669 C CA . PRO A 1 83 ? 5.882 -12.247 12.848 1.00 85.25 83 PRO A CA 1
ATOM 670 C C . PRO A 1 83 ? 5.039 -11.008 13.191 1.00 85.25 83 PRO A C 1
ATOM 672 O O . PRO A 1 83 ? 4.100 -10.688 12.469 1.00 85.25 83 PRO A O 1
ATOM 675 N N . ASN A 1 84 ? 5.419 -10.265 14.235 1.00 85.12 84 ASN A N 1
ATOM 676 C CA . ASN A 1 84 ? 4.721 -9.058 14.692 1.00 85.12 84 ASN A CA 1
ATOM 677 C C . ASN A 1 84 ? 4.824 -7.867 13.722 1.00 85.12 84 ASN A C 1
ATOM 679 O O . ASN A 1 84 ? 4.262 -6.822 14.013 1.00 85.12 84 ASN A O 1
ATOM 683 N N . ILE A 1 85 ? 5.589 -7.968 12.627 1.00 88.38 85 ILE A N 1
ATOM 684 C CA . ILE A 1 85 ? 5.643 -6.916 11.593 1.00 88.38 85 ILE A CA 1
ATOM 685 C C . ILE A 1 85 ? 4.494 -7.039 10.587 1.00 88.38 85 ILE A C 1
ATOM 687 O O . ILE A 1 85 ? 4.287 -6.143 9.769 1.00 88.38 85 ILE A O 1
ATOM 691 N N . LEU A 1 86 ? 3.790 -8.174 10.599 1.00 89.69 86 LEU A N 1
ATOM 692 C CA . LEU A 1 86 ? 2.584 -8.369 9.813 1.00 89.69 86 LEU A CA 1
ATOM 693 C C . LEU A 1 86 ? 1.410 -7.727 10.548 1.00 89.69 86 LEU A C 1
ATOM 695 O O . LEU A 1 86 ? 1.226 -7.962 11.737 1.00 89.69 86 LEU A O 1
ATOM 699 N N . ALA A 1 87 ? 0.600 -6.963 9.820 1.00 89.75 87 ALA A N 1
ATOM 700 C CA . ALA A 1 87 ? -0.576 -6.313 10.384 1.00 89.75 87 ALA A CA 1
ATOM 701 C C . ALA A 1 87 ? -1.616 -7.343 10.849 1.00 89.75 87 ALA A C 1
ATOM 703 O O . ALA A 1 87 ? -1.790 -8.372 10.202 1.00 89.75 87 ALA A O 1
ATOM 704 N N . ASP A 1 88 ? -2.349 -7.068 11.925 1.00 89.00 88 ASP A N 1
ATOM 705 C CA . ASP A 1 88 ? -3.452 -7.932 12.375 1.00 89.00 88 ASP A CA 1
ATOM 706 C C . ASP A 1 88 ? -4.705 -7.786 11.491 1.00 89.00 88 ASP A C 1
ATOM 708 O O . ASP A 1 88 ? -5.478 -8.729 11.307 1.00 89.00 88 ASP A O 1
ATOM 712 N N . CYS A 1 89 ? -4.889 -6.602 10.907 1.00 90.06 89 CYS A N 1
ATOM 713 C CA . CYS A 1 89 ? -5.965 -6.266 9.981 1.00 90.06 89 CYS A CA 1
ATOM 714 C C . CYS A 1 89 ? -5.520 -5.166 9.005 1.00 90.06 89 CYS A C 1
ATOM 716 O O . CYS A 1 89 ? -4.459 -4.564 9.175 1.00 90.06 89 CYS A O 1
ATOM 718 N N . TYR A 1 90 ? -6.331 -4.911 7.980 1.00 91.81 90 TYR A N 1
ATOM 719 C CA . TYR A 1 90 ? -6.070 -3.889 6.969 1.00 91.81 90 TYR A CA 1
ATOM 720 C C . TYR A 1 90 ? -7.240 -2.918 6.846 1.00 91.81 90 TYR A C 1
ATOM 722 O O . TYR A 1 90 ? -8.398 -3.315 6.957 1.00 91.81 90 TYR A O 1
ATOM 730 N N . ILE A 1 91 ? -6.927 -1.660 6.547 1.00 91.94 91 ILE A N 1
ATOM 731 C CA . ILE A 1 91 ? -7.900 -0.665 6.098 1.00 91.94 91 ILE A CA 1
ATOM 732 C C . ILE A 1 91 ? -7.506 -0.275 4.674 1.00 91.94 91 ILE A C 1
ATOM 734 O O . ILE A 1 91 ? -6.418 0.256 4.450 1.00 91.94 91 ILE A O 1
ATOM 738 N N . TYR A 1 92 ? -8.361 -0.596 3.706 1.00 92.62 92 TYR A N 1
ATOM 739 C CA . TYR A 1 92 ? -8.142 -0.325 2.294 1.00 92.62 92 TYR A CA 1
ATOM 740 C C . TYR A 1 92 ? -8.952 0.898 1.858 1.00 92.62 92 TYR A C 1
ATOM 742 O O . TYR A 1 92 ? -10.158 0.812 1.636 1.00 92.62 92 TYR A O 1
ATOM 750 N N . LEU A 1 93 ? -8.262 2.033 1.727 1.00 91.31 93 LEU A N 1
ATOM 751 C CA . LEU A 1 93 ? -8.793 3.256 1.127 1.00 91.31 93 LEU A CA 1
ATOM 752 C C . LEU A 1 93 ? -8.796 3.095 -0.397 1.00 91.31 93 LEU A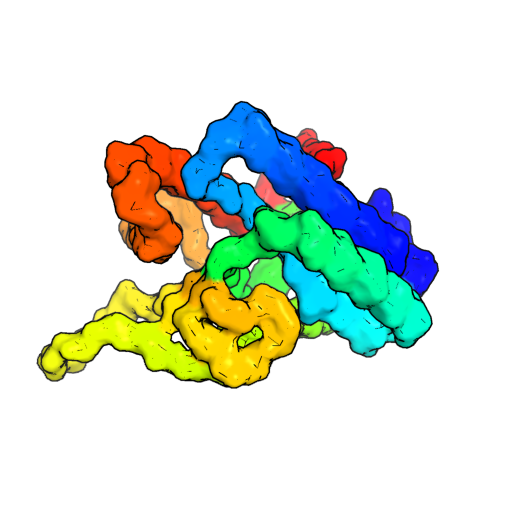 C 1
ATOM 754 O O . LEU A 1 93 ? -7.769 3.277 -1.055 1.00 91.31 93 LEU A O 1
ATOM 758 N N . ARG A 1 94 ? -9.931 2.679 -0.953 1.00 91.94 94 ARG A N 1
ATOM 759 C CA . ARG A 1 94 ? -10.078 2.362 -2.373 1.00 91.94 94 ARG A CA 1
ATOM 760 C C . ARG A 1 94 ? -10.553 3.594 -3.135 1.00 91.94 94 ARG A C 1
ATOM 762 O O . ARG A 1 94 ? -11.598 4.133 -2.816 1.00 91.94 94 ARG A O 1
ATOM 769 N N . ALA A 1 95 ? -9.839 4.004 -4.175 1.00 90.75 95 ALA A N 1
ATOM 770 C CA . ALA A 1 95 ? -10.285 5.033 -5.116 1.00 90.75 95 ALA A CA 1
ATOM 771 C C . ALA A 1 95 ? -10.022 4.570 -6.553 1.00 90.75 95 ALA A C 1
ATOM 773 O O . ALA A 1 95 ? -9.139 3.733 -6.781 1.00 90.75 95 ALA A O 1
ATOM 774 N N . SER A 1 96 ? -10.782 5.092 -7.519 1.00 91.69 96 SER A N 1
ATOM 775 C CA . SER A 1 96 ? -10.530 4.800 -8.933 1.00 91.69 96 SER A CA 1
ATOM 776 C C . SER A 1 96 ? -9.160 5.341 -9.384 1.00 91.69 96 SER A C 1
ATOM 778 O O . SER A 1 96 ? -8.651 6.307 -8.799 1.00 91.69 96 SER A O 1
ATOM 780 N N . PRO A 1 97 ? -8.546 4.746 -10.423 1.00 93.31 97 PRO A N 1
ATOM 781 C CA . PRO A 1 97 ? -7.302 5.248 -11.010 1.00 93.31 97 PRO A CA 1
ATOM 782 C C . PRO A 1 97 ? -7.396 6.705 -11.469 1.00 93.31 97 PRO A C 1
ATOM 784 O O . PRO A 1 97 ? -6.479 7.475 -11.193 1.00 93.31 97 PRO A O 1
ATOM 787 N N . ASP A 1 98 ? -8.527 7.116 -12.056 1.00 91.38 98 ASP A N 1
ATOM 788 C CA . ASP A 1 98 ? -8.776 8.505 -12.465 1.00 91.38 98 ASP A CA 1
ATOM 789 C C . ASP A 1 98 ? -8.683 9.478 -11.285 1.00 91.38 98 ASP A C 1
ATOM 791 O O . ASP A 1 98 ? -7.926 10.448 -11.331 1.00 91.38 98 ASP A O 1
ATOM 795 N N . VAL A 1 99 ? -9.372 9.167 -10.184 1.00 90.00 99 VAL A N 1
ATOM 796 C CA . VAL A 1 99 ? -9.356 9.980 -8.960 1.00 90.00 99 VAL A CA 1
ATOM 797 C C . VAL A 1 99 ? -7.953 10.008 -8.351 1.00 90.00 99 VAL A C 1
ATOM 799 O O . VAL A 1 99 ? -7.462 11.060 -7.940 1.00 90.00 99 VAL A O 1
ATOM 802 N N . CYS A 1 100 ? -7.262 8.863 -8.320 1.00 90.25 100 CYS A N 1
ATOM 803 C CA . CYS A 1 100 ? -5.871 8.796 -7.869 1.00 90.25 100 CYS A CA 1
ATOM 804 C C . CYS A 1 100 ? -4.952 9.680 -8.721 1.00 90.25 100 CYS A C 1
ATOM 806 O O . CYS A 1 100 ? -4.070 10.345 -8.179 1.00 90.25 100 CYS A O 1
ATOM 808 N N . TYR A 1 101 ? -5.152 9.699 -10.038 1.00 89.88 101 TYR A N 1
ATOM 809 C CA . TYR A 1 101 ? -4.349 10.476 -10.974 1.00 89.88 101 TYR A CA 1
ATOM 810 C C . TYR A 1 101 ? -4.604 11.981 -10.848 1.00 89.88 101 TYR A C 1
ATOM 812 O O . TYR A 1 101 ? -3.657 12.771 -10.860 1.00 89.88 101 TYR A O 1
ATOM 820 N N . GLU A 1 102 ? -5.859 12.392 -10.659 1.00 88.44 102 GLU A N 1
ATOM 821 C CA . GLU A 1 102 ? -6.221 13.783 -10.369 1.00 88.44 102 GLU A CA 1
ATOM 822 C C . GLU A 1 102 ? -5.582 14.269 -9.061 1.00 88.44 102 GLU A C 1
ATOM 824 O O . GLU A 1 102 ? -4.940 15.325 -9.042 1.00 88.44 102 GLU A O 1
ATOM 829 N N . ARG A 1 103 ? -5.657 13.460 -7.994 1.00 87.31 103 ARG A N 1
ATOM 830 C CA . ARG A 1 103 ? -4.996 13.736 -6.706 1.00 87.31 103 ARG A CA 1
ATOM 831 C C . ARG A 1 103 ? -3.471 13.757 -6.831 1.00 87.31 103 ARG A C 1
ATOM 833 O O . ARG A 1 103 ? -2.803 14.593 -6.228 1.00 87.31 103 ARG A O 1
ATOM 840 N N . LEU A 1 104 ? -2.886 12.871 -7.634 1.00 85.75 104 LEU A N 1
ATOM 841 C CA . LEU A 1 104 ? -1.443 12.864 -7.889 1.00 85.75 104 LEU A CA 1
ATOM 842 C C . LEU A 1 104 ? -1.000 14.174 -8.552 1.00 85.75 104 LEU A C 1
ATOM 844 O O . LEU A 1 104 ? -0.053 14.813 -8.086 1.00 85.75 104 LEU A O 1
ATOM 848 N N . LYS A 1 105 ? -1.723 14.614 -9.588 1.00 84.38 105 LYS A N 1
ATOM 849 C CA . LYS A 1 105 ? -1.456 15.883 -10.279 1.00 84.38 105 LYS A CA 1
ATOM 850 C C . LYS A 1 105 ? -1.618 17.087 -9.367 1.00 84.38 105 LYS A C 1
ATOM 852 O O . LYS A 1 105 ? -0.799 18.002 -9.432 1.00 84.38 105 LYS A O 1
ATOM 857 N N . SER A 1 106 ? -2.645 17.095 -8.522 1.00 83.06 106 SER A N 1
ATOM 858 C CA . SER A 1 106 ? -2.901 18.224 -7.631 1.00 83.06 106 SER A CA 1
ATOM 859 C C . SER A 1 106 ? -1.843 18.379 -6.538 1.00 83.06 106 SER A C 1
ATOM 861 O O . SER A 1 106 ? -1.519 19.506 -6.170 1.00 83.06 106 SER A O 1
ATOM 863 N N . ARG A 1 107 ? -1.253 17.273 -6.062 1.00 82.06 107 ARG A N 1
ATOM 864 C CA . ARG A 1 107 ? -0.139 17.295 -5.098 1.00 82.06 107 ARG A CA 1
ATOM 865 C C . ARG A 1 107 ? 1.165 17.834 -5.687 1.00 82.06 107 ARG A C 1
ATOM 867 O O . ARG A 1 107 ? 2.001 18.314 -4.928 1.00 82.06 107 ARG A O 1
ATOM 874 N N . ALA A 1 108 ? 1.347 17.733 -7.007 1.00 78.06 108 ALA A N 1
ATOM 875 C CA . ALA A 1 108 ? 2.471 18.301 -7.757 1.00 78.06 108 ALA A CA 1
ATOM 876 C C . ALA A 1 108 ? 3.873 17.981 -7.185 1.00 78.06 108 ALA A C 1
ATOM 878 O O . ALA A 1 108 ? 4.777 18.818 -7.213 1.00 78.06 108 ALA A O 1
ATOM 879 N N . ARG A 1 109 ? 4.077 16.762 -6.667 1.00 80.44 109 ARG A N 1
ATOM 880 C CA . ARG A 1 109 ? 5.398 16.308 -6.203 1.00 80.44 109 ARG A CA 1
ATOM 881 C C . ARG A 1 109 ? 6.319 16.075 -7.395 1.00 80.44 109 ARG A C 1
ATOM 883 O O . ARG A 1 109 ? 5.972 15.326 -8.306 1.00 80.44 109 ARG A O 1
ATOM 890 N N . SER A 1 110 ? 7.505 16.679 -7.366 1.00 76.69 110 SER A N 1
ATOM 891 C CA . SER A 1 110 ? 8.504 16.601 -8.442 1.00 76.69 110 SER A CA 1
ATOM 892 C C . SER A 1 110 ? 8.850 15.167 -8.844 1.00 76.69 110 SER A C 1
ATOM 894 O O . SER A 1 110 ? 8.974 14.854 -10.023 1.00 76.69 110 SER A O 1
ATOM 896 N N . GLU A 1 111 ? 8.974 14.292 -7.854 1.00 70.88 111 GLU A N 1
ATOM 897 C CA . GLU A 1 111 ? 9.302 12.881 -8.004 1.00 70.88 111 GLU A CA 1
ATOM 898 C C . GLU A 1 111 ? 8.160 12.037 -8.588 1.00 70.88 111 GLU A C 1
ATOM 900 O O . GLU A 1 111 ? 8.429 10.959 -9.096 1.00 70.88 111 GLU A O 1
ATOM 905 N N . GLU A 1 112 ? 6.905 12.493 -8.545 1.00 73.62 112 GLU A N 1
ATOM 906 C CA . GLU A 1 112 ? 5.737 11.745 -9.044 1.00 73.62 112 GLU A CA 1
ATOM 907 C C . GLU A 1 112 ? 5.357 12.144 -10.488 1.00 73.62 112 GLU A C 1
ATOM 909 O O . GLU A 1 112 ? 4.449 11.557 -11.067 1.00 73.62 112 GLU A O 1
ATOM 914 N N . LEU A 1 113 ? 6.070 13.098 -11.108 1.00 70.50 113 LEU A N 1
ATOM 915 C CA . LEU A 1 113 ? 5.775 13.609 -12.460 1.00 70.50 113 LEU A CA 1
ATOM 916 C C . LEU A 1 113 ? 5.874 12.550 -13.573 1.00 70.50 113 LEU A C 1
ATOM 918 O O . LEU A 1 113 ? 5.282 12.732 -14.635 1.00 70.50 113 LEU A O 1
ATOM 922 N N . GLY A 1 114 ? 6.627 11.472 -13.343 1.00 73.50 114 GLY A N 1
ATOM 923 C CA . GLY A 1 114 ? 6.791 10.362 -14.287 1.00 73.50 114 GLY A CA 1
ATOM 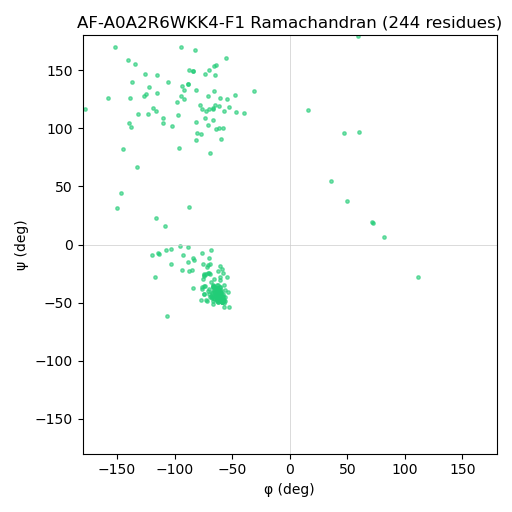924 C C . GLY A 1 114 ? 5.740 9.255 -14.161 1.00 73.50 114 GLY A C 1
ATOM 925 O O . GLY A 1 114 ? 5.802 8.293 -14.918 1.00 73.50 114 GLY A O 1
ATOM 926 N N . VAL A 1 115 ? 4.805 9.355 -13.209 1.00 83.75 115 VAL A N 1
ATOM 927 C CA . VAL A 1 115 ? 3.763 8.340 -13.008 1.00 83.75 115 VAL A CA 1
ATOM 928 C C . VAL A 1 115 ? 2.670 8.496 -14.065 1.00 83.75 115 VAL A C 1
ATOM 930 O O . VAL A 1 115 ? 2.012 9.536 -14.146 1.00 83.75 115 VAL A O 1
ATOM 933 N N . ASP A 1 116 ? 2.461 7.452 -14.862 1.00 88.50 116 ASP A N 1
ATOM 934 C CA . ASP A 1 116 ? 1.405 7.391 -15.868 1.00 88.50 116 ASP A CA 1
ATOM 935 C C . ASP A 1 116 ? 0.129 6.705 -15.348 1.00 88.50 116 ASP A C 1
ATOM 937 O O . ASP A 1 116 ? 0.076 6.147 -14.248 1.00 88.50 116 ASP A O 1
ATOM 941 N N . MET A 1 117 ? -0.940 6.811 -16.142 1.00 92.81 117 MET A N 1
ATOM 942 C CA . MET A 1 117 ? -2.231 6.207 -15.810 1.00 92.81 117 MET A CA 1
ATOM 943 C C . MET A 1 117 ? -2.158 4.676 -15.819 1.00 92.81 117 MET A C 1
ATOM 945 O O . MET A 1 117 ? -2.768 4.038 -14.965 1.00 92.81 117 MET A O 1
ATOM 949 N N . ASP A 1 118 ? -1.390 4.091 -16.739 1.00 93.69 118 ASP A N 1
ATOM 950 C CA . ASP A 1 118 ? -1.275 2.638 -16.885 1.00 93.69 118 ASP A CA 1
ATOM 951 C C . ASP A 1 118 ? -0.667 2.004 -15.626 1.00 93.69 118 ASP A C 1
ATOM 953 O O . ASP A 1 118 ? -1.152 0.981 -15.138 1.00 93.69 118 ASP A O 1
ATOM 957 N N . TYR A 1 119 ? 0.335 2.649 -15.024 1.00 91.62 119 TYR A N 1
ATOM 958 C CA . TYR A 1 119 ? 0.898 2.213 -13.752 1.00 91.62 119 TYR A CA 1
ATOM 959 C C . TYR A 1 119 ? -0.102 2.339 -12.595 1.00 91.62 119 TYR A C 1
ATOM 961 O O . TYR A 1 119 ? -0.189 1.439 -11.758 1.00 91.62 119 TYR A O 1
ATOM 969 N N . LEU A 1 120 ? -0.893 3.417 -12.535 1.00 92.94 120 LEU A N 1
ATOM 970 C CA . LEU A 1 120 ? -1.934 3.561 -11.507 1.00 92.94 120 LEU A CA 1
ATOM 971 C C . LEU A 1 120 ? -3.043 2.515 -11.654 1.00 92.94 120 LEU A C 1
ATOM 973 O O . LEU A 1 120 ? -3.496 1.969 -10.646 1.00 92.94 120 LEU A O 1
ATOM 977 N N . GLN A 1 121 ? -3.442 2.208 -12.888 1.00 95.62 121 GLN A N 1
ATOM 978 C CA . GLN A 1 121 ? -4.395 1.149 -13.209 1.00 95.62 121 GLN A CA 1
ATOM 979 C C . GLN A 1 121 ? -3.861 -0.216 -12.754 1.00 95.62 121 GLN A C 1
ATOM 981 O O . GLN A 1 121 ? -4.553 -0.932 -12.030 1.00 95.62 121 GLN A O 1
ATOM 986 N N . LEU A 1 122 ? -2.601 -0.530 -13.075 1.00 95.31 122 LEU A N 1
ATOM 987 C CA . LEU A 1 122 ? -1.941 -1.759 -12.632 1.00 95.31 122 LEU A CA 1
ATOM 988 C C . LEU A 1 122 ? -1.922 -1.869 -11.102 1.00 95.31 122 LEU A C 1
ATOM 990 O O . LEU A 1 122 ? -2.292 -2.901 -10.542 1.00 95.31 122 LEU A O 1
ATOM 994 N N . LEU A 1 123 ? -1.524 -0.805 -10.396 1.00 95.12 123 LEU A N 1
ATOM 995 C CA . LEU A 1 123 ? -1.522 -0.811 -8.933 1.00 95.12 123 LEU A CA 1
ATOM 996 C C . LEU A 1 123 ? -2.932 -0.987 -8.362 1.00 95.12 123 LEU A C 1
ATOM 998 O O . LEU A 1 123 ? -3.090 -1.726 -7.390 1.00 95.12 123 LEU A O 1
ATOM 1002 N N . HIS A 1 124 ? -3.942 -0.331 -8.934 1.00 94.81 124 HIS A N 1
ATOM 1003 C CA . HIS A 1 124 ? -5.334 -0.490 -8.518 1.00 94.81 124 HIS A CA 1
ATOM 1004 C C . HIS A 1 124 ? -5.785 -1.947 -8.648 1.00 94.81 124 HIS A C 1
ATOM 1006 O O . HIS A 1 124 ? -6.274 -2.523 -7.677 1.00 94.81 124 HIS A O 1
ATOM 1012 N N . GLU A 1 125 ? -5.528 -2.573 -9.795 1.00 94.31 125 GLU A N 1
ATOM 1013 C CA . GLU A 1 125 ? -5.871 -3.973 -10.050 1.00 94.31 125 GLU A CA 1
ATOM 1014 C C . GLU A 1 125 ? -5.170 -4.926 -9.082 1.00 94.31 125 GLU A C 1
ATOM 1016 O O . GLU A 1 125 ? -5.819 -5.815 -8.538 1.00 94.31 125 GLU A O 1
ATOM 1021 N N . LYS A 1 126 ? -3.880 -4.716 -8.783 1.00 93.19 126 LYS A N 1
ATOM 1022 C CA . LYS A 1 126 ? -3.151 -5.525 -7.790 1.00 93.19 126 LYS A CA 1
ATOM 1023 C C . LYS A 1 126 ? -3.738 -5.397 -6.383 1.00 93.19 126 LYS A C 1
ATOM 1025 O O . LYS A 1 126 ? -3.838 -6.397 -5.672 1.00 93.19 126 LYS A O 1
ATOM 1030 N N . HIS A 1 127 ? -4.140 -4.193 -5.968 1.00 93.56 127 HIS A N 1
ATOM 1031 C CA . HIS A 1 127 ? -4.786 -3.999 -4.665 1.00 93.56 127 HIS A CA 1
ATOM 1032 C C . HIS A 1 127 ? -6.177 -4.641 -4.619 1.00 93.56 127 HIS A C 1
ATOM 1034 O O . HIS A 1 127 ? -6.486 -5.325 -3.643 1.00 93.56 127 HIS A O 1
ATOM 1040 N N . ASP A 1 128 ? -6.991 -4.475 -5.663 1.00 92.00 128 ASP A N 1
ATOM 1041 C CA . ASP A 1 128 ? -8.314 -5.098 -5.763 1.00 92.00 128 ASP A CA 1
ATOM 1042 C C . ASP A 1 128 ? -8.206 -6.629 -5.800 1.00 92.00 128 ASP A C 1
ATOM 1044 O O . ASP A 1 128 ? -8.945 -7.331 -5.103 1.00 92.00 128 ASP A O 1
ATOM 1048 N N . ASP A 1 129 ? -7.239 -7.171 -6.541 1.00 89.44 129 ASP A N 1
ATOM 1049 C CA . ASP A 1 129 ? -6.970 -8.606 -6.570 1.00 89.44 129 ASP A CA 1
ATOM 1050 C C . ASP A 1 129 ? -6.549 -9.135 -5.195 1.00 89.44 129 ASP A C 1
ATOM 1052 O O . ASP A 1 129 ? -6.948 -10.233 -4.796 1.00 89.44 129 ASP A O 1
ATOM 1056 N N . TRP A 1 130 ? -5.779 -8.353 -4.440 1.00 87.75 130 TRP A N 1
ATOM 1057 C CA . TRP A 1 130 ? -5.348 -8.739 -3.104 1.00 87.75 130 TRP A CA 1
ATOM 1058 C C . TRP A 1 130 ? -6.486 -8.667 -2.072 1.00 87.75 130 TRP A C 1
ATOM 1060 O O . TRP A 1 130 ? -6.711 -9.630 -1.330 1.00 87.75 130 TRP A O 1
ATOM 1070 N N . PHE A 1 131 ? -7.230 -7.558 -2.047 1.00 87.00 131 PHE A N 1
ATOM 1071 C CA . PHE A 1 131 ? -8.219 -7.245 -1.011 1.00 87.00 131 PHE A CA 1
ATOM 1072 C C . PHE A 1 131 ? -9.657 -7.670 -1.332 1.00 87.00 131 PHE A C 1
ATOM 10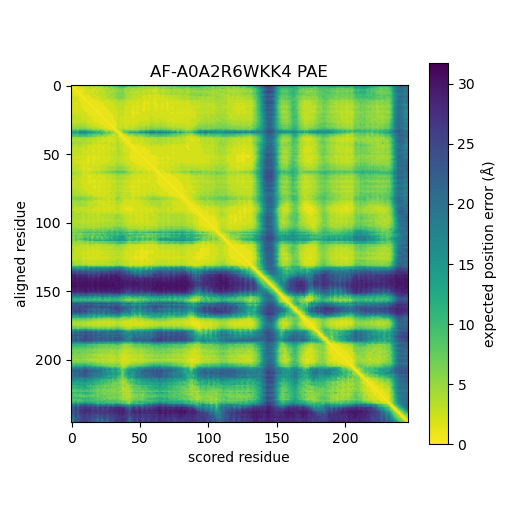74 O O . PHE A 1 131 ? -10.453 -7.827 -0.408 1.00 87.00 131 PHE A O 1
ATOM 1081 N N . LEU A 1 132 ? -10.034 -7.867 -2.596 1.00 85.69 132 LEU A N 1
ATOM 1082 C CA . LEU A 1 132 ? -11.431 -8.124 -2.982 1.00 85.69 132 LEU A CA 1
ATOM 1083 C C . LEU A 1 132 ? -11.643 -9.501 -3.619 1.00 85.69 132 LEU A C 1
ATOM 1085 O O . LEU A 1 132 ? -12.734 -10.074 -3.497 1.00 85.69 132 LEU A O 1
ATOM 1089 N N . LYS A 1 133 ? -10.631 -10.075 -4.276 1.00 78.94 133 LYS A N 1
ATOM 1090 C CA . LYS A 1 133 ? -10.772 -11.344 -5.007 1.00 78.94 133 LYS A CA 1
ATOM 1091 C C . LYS A 1 133 ? -11.070 -12.518 -4.071 1.00 78.94 133 LYS A C 1
ATOM 1093 O O . LYS A 1 133 ? -10.405 -12.735 -3.061 1.00 78.94 133 LYS A O 1
ATOM 1098 N N . GLY A 1 134 ? -12.075 -13.322 -4.427 1.00 61.03 134 GLY A N 1
ATOM 1099 C CA . GLY A 1 134 ? -12.434 -14.542 -3.687 1.00 61.03 134 GLY A CA 1
ATOM 1100 C C . GLY A 1 134 ? -13.094 -14.303 -2.323 1.00 61.03 134 GLY A C 1
ATOM 1101 O O . GLY A 1 134 ? -13.103 -15.210 -1.485 1.00 61.03 134 GLY A O 1
ATOM 1102 N N . THR A 1 135 ? -13.636 -13.105 -2.094 1.00 62.84 135 THR A N 1
ATOM 1103 C CA . THR A 1 135 ? -14.277 -12.718 -0.833 1.00 62.84 135 THR A CA 1
ATOM 1104 C C . THR A 1 135 ? -15.762 -13.085 -0.827 1.00 62.84 135 THR A C 1
ATOM 1106 O O . THR A 1 135 ? -16.467 -12.959 -1.828 1.00 62.84 135 THR A O 1
ATOM 1109 N N . SER A 1 136 ? -16.239 -13.609 0.306 1.00 51.12 136 SER A N 1
ATOM 1110 C CA . SER A 1 136 ? -17.669 -13.814 0.568 1.00 51.12 136 SER A CA 1
ATOM 1111 C C . SER A 1 136 ? -18.147 -12.633 1.402 1.00 51.12 136 SER A C 1
ATOM 1113 O O . SER A 1 136 ? -17.578 -12.364 2.457 1.00 51.12 136 SER A O 1
ATOM 1115 N N . VAL A 1 137 ? -19.149 -11.905 0.921 1.00 51.88 137 VAL A N 1
ATOM 1116 C CA . VAL A 1 137 ? -19.690 -10.733 1.617 1.00 51.88 137 VAL A CA 1
ATOM 1117 C C . VAL A 1 137 ? -20.363 -11.198 2.904 1.00 51.88 137 VAL A C 1
ATOM 1119 O O . VAL A 1 137 ? -21.328 -11.955 2.840 1.00 51.88 137 VAL A O 1
ATOM 1122 N N . VAL A 1 138 ? -19.871 -10.758 4.061 1.00 49.53 138 VAL A N 1
ATOM 1123 C CA . VAL A 1 138 ? -20.618 -10.866 5.319 1.00 49.53 138 VAL A CA 1
ATOM 1124 C C . VAL A 1 138 ? -21.310 -9.525 5.515 1.00 49.53 138 VAL A C 1
ATOM 1126 O O . VAL A 1 138 ? -20.785 -8.617 6.149 1.00 49.53 138 VAL A O 1
ATOM 1129 N N . SER A 1 139 ? -22.461 -9.356 4.870 1.00 43.84 139 SER A N 1
ATOM 1130 C CA . SER A 1 139 ? -23.345 -8.224 5.130 1.00 43.84 139 SER A CA 1
ATOM 1131 C C . SER A 1 139 ? -23.868 -8.332 6.565 1.00 43.84 139 SER A C 1
ATOM 1133 O O . SER A 1 139 ? -24.498 -9.321 6.939 1.00 43.84 139 SER A O 1
ATOM 1135 N N . GLY A 1 140 ? -23.582 -7.321 7.384 1.00 39.75 140 GLY A N 1
ATOM 1136 C CA . GLY A 1 140 ? -24.188 -7.168 8.700 1.00 39.75 140 GLY A CA 1
ATOM 1137 C C . GLY A 1 140 ? -25.669 -6.800 8.573 1.00 39.75 140 GLY A C 1
ATOM 1138 O O . GLY A 1 140 ? -25.991 -5.741 8.053 1.00 39.75 140 GLY A O 1
ATOM 1139 N N . GLN A 1 141 ? -26.523 -7.697 9.074 1.00 33.59 141 GLN A N 1
ATOM 1140 C CA . GLN A 1 141 ? -27.944 -7.556 9.435 1.00 33.59 141 GLN A CA 1
ATOM 1141 C C . GLN A 1 141 ? -28.964 -7.148 8.353 1.00 33.59 141 GLN A C 1
ATOM 1143 O O . GLN A 1 141 ? -29.297 -5.981 8.168 1.00 33.59 141 GLN A O 1
ATOM 1148 N N . ASP A 1 142 ? -29.618 -8.173 7.797 1.00 30.67 142 ASP A N 1
ATOM 1149 C CA . ASP A 1 142 ? -30.979 -8.082 7.268 1.00 30.67 142 ASP A CA 1
ATOM 1150 C C . ASP A 1 142 ? -31.985 -7.836 8.408 1.00 30.67 142 ASP A C 1
ATOM 1152 O O . ASP A 1 142 ? -32.320 -8.733 9.186 1.00 30.67 142 ASP A O 1
ATOM 1156 N N . GLY A 1 143 ? -32.50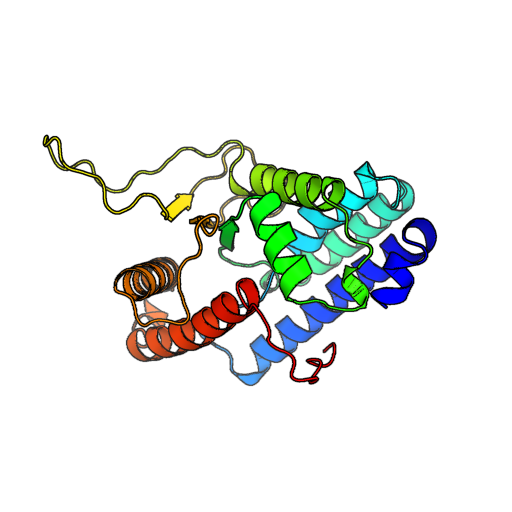5 -6.612 8.478 1.00 29.25 143 GLY A N 1
ATOM 1157 C CA . GLY A 1 143 ? -33.749 -6.271 9.161 1.00 29.25 143 GLY A CA 1
ATOM 1158 C C . GLY A 1 143 ? -34.818 -5.904 8.131 1.00 29.25 143 GLY A C 1
ATOM 1159 O O . GLY A 1 143 ? -34.752 -4.837 7.541 1.00 29.25 143 GLY A O 1
ATOM 1160 N N . HIS A 1 144 ? -35.760 -6.823 7.908 1.00 32.75 144 HIS A N 1
ATOM 1161 C CA . HIS A 1 144 ? -37.081 -6.681 7.268 1.00 32.75 144 HIS A CA 1
ATOM 1162 C C . HIS A 1 144 ? -37.392 -5.417 6.423 1.00 32.75 144 HIS A C 1
ATOM 1164 O O . HIS A 1 144 ? -37.608 -4.334 6.952 1.00 32.75 144 HIS A O 1
ATOM 1170 N N . GLY A 1 145 ? -37.609 -5.644 5.120 1.00 32.78 145 GLY A N 1
ATOM 1171 C CA . GLY A 1 145 ? -38.664 -5.033 4.295 1.00 32.78 145 GLY A CA 1
ATOM 1172 C C . GLY A 1 145 ? -38.874 -3.517 4.374 1.00 32.78 145 GLY A C 1
ATOM 1173 O O . GLY A 1 145 ? -39.699 -3.041 5.147 1.00 32.78 145 GLY A O 1
ATOM 1174 N N . GLY A 1 146 ? -38.266 -2.774 3.449 1.00 24.20 146 GLY A N 1
ATOM 1175 C CA . GLY A 1 146 ? -38.642 -1.387 3.187 1.00 24.20 146 GLY A CA 1
ATOM 1176 C C . GLY A 1 146 ? -37.830 -0.779 2.053 1.00 24.20 146 GLY A C 1
ATOM 1177 O O . GLY A 1 146 ? -36.618 -0.633 2.154 1.00 24.20 146 GLY A O 1
ATOM 1178 N N . THR A 1 147 ? -38.501 -0.412 0.965 1.00 33.59 147 THR A N 1
ATOM 1179 C CA . THR A 1 147 ? -37.969 0.466 -0.081 1.00 33.59 147 THR A CA 1
ATOM 1180 C C . THR A 1 147 ? -37.568 1.805 0.544 1.00 33.59 147 THR A C 1
ATOM 1182 O O . THR A 1 147 ? -38.424 2.644 0.815 1.00 33.59 147 THR A O 1
ATOM 1185 N N . GLY A 1 148 ? -36.276 1.995 0.800 1.00 26.81 148 GLY A N 1
ATOM 1186 C CA . GLY A 1 148 ? -35.719 3.216 1.368 1.00 26.81 148 GLY A CA 1
ATOM 1187 C C . GLY A 1 148 ? -34.233 3.316 1.038 1.00 26.81 148 GLY A C 1
ATOM 1188 O O . GLY A 1 148 ? -33.480 2.379 1.270 1.00 26.81 148 GLY A O 1
ATOM 1189 N N . SER A 1 149 ? -33.845 4.439 0.440 1.00 35.25 149 SER A N 1
ATOM 1190 C CA . SER A 1 149 ? -32.486 4.812 0.033 1.00 35.25 149 SER A CA 1
ATOM 1191 C C . SER A 1 149 ? -31.412 4.396 1.054 1.00 35.25 149 SER A C 1
ATOM 1193 O O . SER A 1 149 ? -31.364 4.939 2.157 1.00 35.25 149 SER A O 1
ATOM 1195 N N . SER A 1 150 ? -30.536 3.457 0.682 1.00 35.22 150 SER A N 1
ATOM 1196 C CA . SER A 1 150 ? -29.456 2.967 1.546 1.00 35.22 150 SER A CA 1
ATOM 1197 C C . SER A 1 150 ? -28.347 4.023 1.662 1.00 35.22 150 SER A C 1
ATOM 1199 O O . SER A 1 150 ? -27.639 4.294 0.697 1.00 35.22 150 SER A O 1
ATOM 1201 N N . ARG A 1 151 ? -28.220 4.656 2.835 1.00 38.41 151 ARG A N 1
ATOM 1202 C CA . ARG A 1 151 ? -27.226 5.700 3.174 1.00 38.41 151 ARG A CA 1
ATOM 1203 C C . ARG A 1 151 ? -25.893 5.125 3.704 1.00 38.41 151 ARG A C 1
ATOM 1205 O O . ARG A 1 151 ? -25.255 5.737 4.547 1.00 38.41 151 ARG A O 1
ATOM 1212 N N . GLY A 1 152 ? -25.472 3.947 3.241 1.00 39.22 152 GLY A N 1
ATOM 1213 C CA . GLY A 1 152 ? -24.277 3.255 3.756 1.00 39.22 152 GLY A CA 1
ATOM 1214 C C . GLY A 1 152 ? -23.520 2.454 2.697 1.00 39.22 152 GLY A C 1
ATOM 1215 O O . GLY A 1 152 ? -23.196 1.296 2.929 1.00 39.22 152 GLY A O 1
ATOM 1216 N N . GLY A 1 153 ? -23.314 3.031 1.507 1.00 51.66 153 GLY A N 1
ATOM 1217 C CA . GLY A 1 153 ? -22.725 2.339 0.351 1.00 51.66 153 GLY A CA 1
ATOM 1218 C C . GLY A 1 153 ? -21.192 2.290 0.306 1.00 51.66 153 GLY A C 1
ATOM 1219 O O . GLY A 1 153 ? -20.648 1.542 -0.501 1.00 51.66 153 GLY A O 1
ATOM 1220 N N . HIS A 1 154 ? -20.500 3.056 1.152 1.00 59.06 154 HIS A N 1
ATOM 1221 C CA . HIS A 1 154 ? -19.054 3.289 1.028 1.00 59.06 154 HIS A CA 1
ATOM 1222 C C . HIS A 1 154 ? -18.173 2.329 1.828 1.00 59.06 154 HIS A C 1
ATOM 1224 O O . HIS A 1 154 ? -16.959 2.345 1.646 1.00 59.06 154 HIS A O 1
ATOM 1230 N N . LEU A 1 155 ? -18.745 1.495 2.702 1.00 66.12 155 LEU A N 1
ATOM 1231 C CA . LEU A 1 155 ? -17.966 0.650 3.606 1.00 66.12 155 LEU A CA 1
ATOM 1232 C C . LEU A 1 155 ? -18.271 -0.840 3.449 1.00 66.12 155 LEU A C 1
ATOM 1234 O O . LEU A 1 155 ? -19.429 -1.260 3.427 1.00 66.12 155 LEU A O 1
ATOM 1238 N N . ARG A 1 156 ? -17.218 -1.664 3.428 1.00 77.94 156 ARG A N 1
ATOM 1239 C CA . ARG A 1 156 ? -17.335 -3.125 3.443 1.00 77.94 156 ARG A CA 1
ATOM 1240 C C . ARG A 1 156 ? -16.292 -3.772 4.350 1.00 77.94 156 ARG A C 1
ATOM 1242 O O . ARG A 1 156 ? -15.098 -3.598 4.138 1.00 77.94 156 ARG A O 1
ATOM 1249 N N . VAL A 1 157 ? -16.740 -4.605 5.291 1.00 73.50 157 VAL A N 1
ATOM 1250 C CA . VAL A 1 157 ? -15.860 -5.491 6.072 1.00 73.50 157 VAL A CA 1
ATOM 1251 C C . VAL A 1 157 ? -15.744 -6.850 5.384 1.00 73.50 157 VAL A C 1
ATOM 1253 O O . VAL A 1 157 ? -16.741 -7.442 4.965 1.00 73.50 157 VAL A O 1
ATOM 1256 N N . ILE A 1 158 ? -14.518 -7.349 5.266 1.00 76.88 158 ILE A N 1
ATOM 1257 C CA . ILE A 1 158 ? -14.187 -8.640 4.665 1.00 76.88 158 ILE A CA 1
ATOM 1258 C C . ILE A 1 158 ? -13.425 -9.466 5.703 1.00 76.88 158 ILE A C 1
ATOM 1260 O O . ILE A 1 158 ? -12.295 -9.139 6.050 1.00 76.88 158 ILE A O 1
ATOM 1264 N N . ASP A 1 159 ? -14.045 -10.546 6.189 1.00 61.00 159 ASP A N 1
ATOM 1265 C CA . ASP A 1 159 ? -13.504 -11.361 7.290 1.00 61.00 159 ASP A CA 1
ATOM 1266 C C . ASP A 1 159 ? -12.874 -12.687 6.867 1.00 61.00 159 ASP A C 1
ATOM 1268 O O . ASP A 1 159 ? -12.144 -13.307 7.641 1.00 61.00 159 ASP A O 1
ATOM 1272 N N . GLN A 1 160 ? -13.156 -13.159 5.651 1.00 56.75 160 GLN A N 1
ATOM 1273 C CA . GLN A 1 160 ? -12.637 -14.436 5.170 1.00 56.75 160 GLN A CA 1
ATOM 1274 C C . GLN A 1 160 ? -12.213 -14.360 3.706 1.00 56.75 160 GLN A C 1
ATOM 1276 O O . GLN A 1 160 ? -13.023 -14.436 2.780 1.00 56.75 160 GLN A O 1
ATOM 1281 N N . HIS A 1 161 ? -10.900 -14.316 3.511 1.00 56.91 161 HIS A N 1
ATOM 1282 C CA . HIS A 1 161 ? -10.246 -14.575 2.238 1.00 56.91 161 HIS A CA 1
ATOM 1283 C C . HIS A 1 161 ? -10.109 -16.086 2.030 1.00 56.91 161 HIS A C 1
ATOM 1285 O O . HIS A 1 161 ? -9.122 -16.697 2.439 1.00 56.91 161 HIS A O 1
ATOM 1291 N N . ARG A 1 162 ? -11.111 -16.731 1.415 1.00 45.38 162 ARG A N 1
ATOM 1292 C CA . ARG A 1 162 ? -11.070 -18.188 1.170 1.00 45.38 162 ARG A CA 1
ATOM 1293 C C . ARG A 1 162 ? -10.026 -18.606 0.122 1.00 45.38 162 ARG A C 1
ATOM 1295 O O . ARG A 1 162 ? -9.724 -19.795 0.048 1.00 45.38 162 ARG A O 1
ATOM 1302 N N . ARG A 1 163 ? -9.509 -17.679 -0.703 1.00 46.69 163 ARG A N 1
ATOM 1303 C CA . ARG A 1 163 ? -8.585 -17.960 -1.827 1.00 46.69 163 ARG A CA 1
ATOM 1304 C C . ARG A 1 163 ? -7.596 -16.822 -2.153 1.00 46.69 163 ARG A C 1
ATOM 1306 O O . ARG A 1 163 ? -7.253 -16.649 -3.319 1.00 46.69 163 ARG A O 1
ATOM 1313 N N . SER A 1 164 ? -7.164 -16.025 -1.177 1.00 47.88 164 SER A N 1
ATOM 1314 C CA . SER A 1 164 ? -6.229 -14.928 -1.476 1.00 47.88 164 SER A CA 1
ATOM 1315 C C . SER A 1 164 ? -4.768 -15.391 -1.517 1.00 47.88 164 SER A C 1
ATOM 1317 O O . SER A 1 164 ? -4.410 -16.320 -0.787 1.00 47.88 164 SER A O 1
ATOM 1319 N N . PRO A 1 165 ? -3.918 -14.743 -2.337 1.00 51.62 165 PRO A N 1
ATOM 1320 C CA . PRO A 1 165 ? -2.471 -14.927 -2.294 1.00 51.62 165 PRO A CA 1
ATOM 1321 C C . PRO A 1 165 ? -1.890 -14.667 -0.893 1.00 51.62 165 PRO A C 1
ATOM 1323 O O . PRO A 1 165 ? -2.511 -14.022 -0.043 1.00 51.62 165 PRO A O 1
ATOM 1326 N N . CYS A 1 166 ? -0.687 -15.202 -0.670 1.00 49.88 166 CYS A N 1
ATOM 1327 C CA . CYS A 1 166 ? 0.153 -15.053 0.522 1.00 49.88 166 CYS A CA 1
ATOM 1328 C C . CYS A 1 166 ? -0.012 -13.693 1.245 1.00 49.88 166 CYS A C 1
ATOM 1330 O O . CYS A 1 166 ? 0.047 -12.639 0.622 1.00 49.88 166 CYS A O 1
ATOM 1332 N N . GLY A 1 167 ? -0.186 -13.708 2.574 1.00 56.38 167 GLY A N 1
ATOM 1333 C CA . GLY A 1 167 ? -0.103 -12.510 3.429 1.00 56.38 167 GLY A CA 1
ATOM 1334 C C . GLY A 1 167 ? -1.415 -12.037 4.067 1.00 56.38 167 GLY A C 1
ATOM 1335 O O . GLY A 1 167 ? -1.373 -11.510 5.178 1.00 56.38 167 GLY A O 1
ATOM 1336 N N . ILE A 1 168 ? -2.579 -12.292 3.458 1.00 62.91 168 ILE A N 1
ATOM 1337 C CA . ILE A 1 168 ? -3.887 -11.826 3.980 1.00 62.91 168 ILE A CA 1
ATOM 1338 C C . ILE A 1 168 ? -4.763 -12.930 4.587 1.00 62.91 168 ILE A C 1
ATOM 1340 O O . ILE A 1 168 ? -5.833 -12.674 5.136 1.00 62.91 168 ILE A O 1
ATOM 1344 N N . GLN A 1 169 ? -4.319 -14.185 4.503 1.00 64.75 169 GLN A N 1
ATOM 1345 C CA . GLN A 1 169 ? -5.099 -15.323 4.973 1.00 64.75 169 GLN A CA 1
ATOM 1346 C C . GLN A 1 169 ? -5.372 -15.219 6.482 1.00 64.75 169 GLN A C 1
ATOM 1348 O O . GLN A 1 169 ? -4.448 -15.190 7.292 1.00 64.75 169 GLN A O 1
ATOM 1353 N N . GLY A 1 170 ? -6.656 -15.164 6.841 1.00 69.50 170 GLY A N 1
ATOM 1354 C CA . GLY A 1 170 ? -7.112 -15.030 8.227 1.00 69.50 170 GLY A CA 1
ATOM 1355 C C . GLY A 1 170 ? -7.096 -13.603 8.786 1.00 69.50 170 GLY A C 1
ATOM 1356 O O . GLY A 1 170 ? -7.366 -13.441 9.972 1.00 69.50 170 GLY A O 1
ATOM 1357 N N . ARG A 1 171 ? -6.800 -12.584 7.966 1.00 83.25 171 ARG A N 1
ATOM 1358 C CA . ARG A 1 171 ? -6.824 -11.168 8.362 1.00 83.25 171 ARG A CA 1
ATOM 1359 C C . ARG A 1 171 ? -8.042 -10.473 7.780 1.00 83.25 171 ARG A C 1
ATOM 1361 O O . ARG A 1 171 ? -8.395 -10.713 6.627 1.00 83.25 171 ARG A O 1
ATOM 1368 N N . SER A 1 172 ? -8.656 -9.605 8.574 1.00 86.00 172 SER A N 1
ATOM 1369 C CA . SER A 1 172 ? -9.815 -8.836 8.129 1.00 86.00 172 SER A CA 1
ATOM 1370 C C . SER A 1 172 ? -9.412 -7.545 7.445 1.00 86.00 172 SER A C 1
ATOM 1372 O O . SER A 1 172 ? -8.394 -6.938 7.785 1.00 86.00 172 SER A O 1
ATOM 1374 N N . VAL A 1 173 ? -10.251 -7.119 6.508 1.00 88.81 173 VAL A N 1
ATOM 1375 C CA . VAL A 1 173 ? -10.052 -5.909 5.716 1.00 88.81 173 VAL A CA 1
ATOM 1376 C C . VAL A 1 173 ? -11.291 -5.038 5.820 1.00 88.81 173 VAL A C 1
ATOM 1378 O O . VAL A 1 173 ? -12.401 -5.500 5.558 1.00 88.81 173 VAL A O 1
ATOM 1381 N N . LEU A 1 174 ? -11.095 -3.777 6.180 1.00 90.38 174 LEU A N 1
ATOM 1382 C CA . LEU A 1 174 ? -12.097 -2.727 6.090 1.00 90.38 174 LEU A CA 1
ATOM 1383 C C . LEU A 1 174 ? -11.867 -1.949 4.794 1.00 90.38 174 LEU A C 1
ATOM 1385 O O . LEU A 1 174 ? -10.860 -1.261 4.668 1.00 90.38 174 LEU A O 1
ATOM 1389 N N . VAL A 1 175 ? -12.768 -2.063 3.826 1.00 89.81 175 VAL A N 1
ATOM 1390 C CA . VAL A 1 175 ? -12.694 -1.321 2.562 1.00 89.81 175 VAL A CA 1
ATOM 1391 C C . VAL A 1 175 ? -13.532 -0.057 2.683 1.00 89.81 175 VAL A C 1
ATOM 1393 O O . VAL A 1 175 ? -14.708 -0.143 3.039 1.00 89.81 175 VAL A O 1
ATOM 1396 N N . ILE A 1 176 ? -12.924 1.084 2.369 1.00 88.69 176 ILE A N 1
ATOM 1397 C CA . ILE A 1 176 ? -13.550 2.407 2.359 1.00 88.69 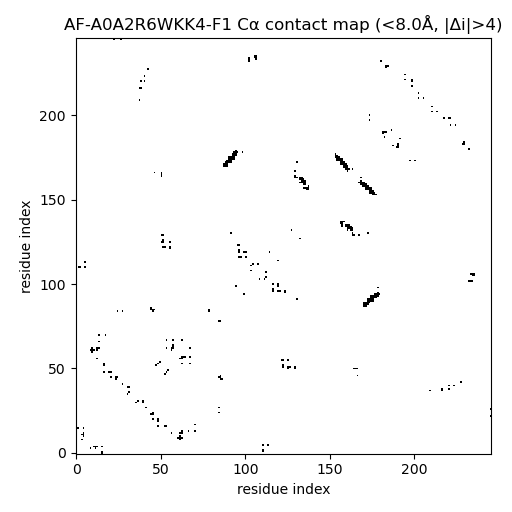176 ILE A CA 1
ATOM 1398 C C . ILE A 1 176 ? -13.464 2.944 0.934 1.00 88.69 176 ILE A C 1
ATOM 1400 O O . ILE A 1 176 ? -12.362 3.114 0.414 1.00 88.69 176 ILE A O 1
ATOM 1404 N N . ASP A 1 177 ? -14.604 3.184 0.291 1.00 86.38 177 ASP A N 1
ATOM 1405 C CA . ASP A 1 177 ? -14.644 3.814 -1.027 1.00 86.38 177 ASP A CA 1
ATOM 1406 C C . ASP A 1 177 ? -14.401 5.324 -0.893 1.00 86.38 177 ASP A C 1
ATOM 1408 O O . ASP A 1 177 ? -15.165 6.051 -0.264 1.00 86.38 177 ASP A O 1
ATOM 1412 N N . CYS A 1 178 ? -13.304 5.786 -1.476 1.00 83.38 178 CYS A N 1
ATOM 1413 C CA . CYS A 1 178 ? -12.846 7.169 -1.530 1.00 83.38 178 CYS A CA 1
ATOM 1414 C C . CYS A 1 178 ? -12.823 7.695 -2.978 1.00 83.38 178 CYS A C 1
ATOM 1416 O O . CYS A 1 178 ? -12.039 8.603 -3.283 1.00 83.38 178 CYS A O 1
ATOM 1418 N N . SER A 1 179 ? -13.610 7.084 -3.877 1.00 75.50 179 SER A N 1
ATOM 1419 C CA . SER A 1 179 ? -13.738 7.492 -5.286 1.00 75.50 179 SER A CA 1
ATOM 1420 C C . SER A 1 179 ? -14.575 8.761 -5.456 1.00 75.50 179 SER A C 1
ATOM 1422 O O . SER A 1 179 ? -14.386 9.489 -6.421 1.00 75.50 179 SER A O 1
ATOM 1424 N N . SER A 1 180 ? -15.486 9.053 -4.529 1.00 70.25 180 SER A N 1
ATOM 1425 C CA . SER A 1 180 ? -16.029 10.403 -4.371 1.00 70.25 180 SER A CA 1
ATOM 1426 C C . SER A 1 180 ? -15.080 11.234 -3.508 1.00 70.25 180 SER A C 1
ATOM 1428 O O . SER A 1 180 ? -14.420 10.681 -2.622 1.00 70.25 180 SER A O 1
ATOM 1430 N N . ASP A 1 181 ? -15.025 12.548 -3.734 1.00 60.75 181 ASP A N 1
ATOM 1431 C CA . ASP A 1 181 ? -14.429 13.460 -2.760 1.00 60.75 181 ASP A CA 1
ATOM 1432 C C . ASP A 1 181 ? -15.239 13.357 -1.473 1.00 60.75 181 ASP A C 1
ATOM 1434 O O . ASP A 1 181 ? -16.353 13.863 -1.353 1.00 60.75 181 ASP A O 1
ATOM 1438 N N . LEU A 1 182 ? -14.701 12.591 -0.528 1.00 59.22 182 LEU A N 1
ATOM 1439 C CA . LEU A 1 182 ? -15.141 12.655 0.848 1.00 59.22 182 LEU A CA 1
ATOM 1440 C C . LEU A 1 182 ? -14.615 14.009 1.305 1.00 59.22 182 LEU A C 1
ATOM 1442 O O . LEU A 1 182 ? -13.413 14.149 1.464 1.00 59.22 182 LEU A O 1
ATOM 1446 N N . ASP A 1 183 ? -15.455 15.031 1.407 1.00 55.19 183 ASP A N 1
ATOM 1447 C CA . ASP A 1 183 ? -14.999 16.374 1.771 1.00 55.19 183 ASP A CA 1
ATOM 1448 C C . ASP A 1 183 ? -14.543 16.369 3.246 1.00 55.19 183 ASP A C 1
ATOM 1450 O O . ASP A 1 183 ? -15.278 16.717 4.166 1.00 55.19 183 ASP A O 1
ATOM 1454 N N . MET A 1 184 ? -13.332 15.856 3.498 1.00 55.03 184 MET A N 1
ATOM 1455 C CA . MET A 1 184 ? -12.782 15.600 4.835 1.00 55.03 184 MET A CA 1
ATOM 1456 C C . MET A 1 184 ? -12.334 16.891 5.527 1.00 55.03 184 MET A C 1
ATOM 1458 O O . MET A 1 184 ? -12.106 16.903 6.740 1.00 55.03 184 MET A O 1
ATOM 1462 N N . ALA A 1 185 ? -12.178 17.967 4.749 1.00 51.50 185 ALA A N 1
ATOM 1463 C CA . ALA A 1 185 ? -11.835 19.298 5.231 1.00 51.50 185 ALA A CA 1
ATOM 1464 C C . ALA A 1 185 ? -13.024 19.990 5.917 1.00 51.50 185 ALA A C 1
ATOM 1466 O O . ALA A 1 185 ? -12.813 20.802 6.820 1.00 51.50 185 ALA A O 1
ATOM 1467 N N . GLU A 1 186 ? -14.260 19.645 5.545 1.00 56.94 186 GLU A N 1
ATOM 1468 C CA . GLU A 1 186 ? -15.456 20.095 6.251 1.00 56.94 186 GLU A CA 1
ATOM 1469 C C . GLU A 1 186 ? -15.876 19.053 7.297 1.00 56.94 186 GLU A C 1
ATOM 1471 O O . GLU A 1 186 ? -15.866 17.844 7.063 1.00 56.94 186 GLU A O 1
ATOM 1476 N N . GLN A 1 187 ? -16.236 19.516 8.497 1.00 57.38 187 GLN A N 1
ATOM 1477 C CA . GLN A 1 187 ? -16.876 18.662 9.499 1.00 57.38 187 GLN A CA 1
ATOM 1478 C C . GLN A 1 187 ? -18.230 18.209 8.944 1.00 57.38 187 GLN A C 1
ATOM 1480 O O . GLN A 1 187 ? -19.206 18.958 8.969 1.00 57.38 187 GLN A O 1
ATOM 1485 N N . SER A 1 188 ? -18.276 16.991 8.413 1.00 69.81 188 SER A N 1
ATOM 1486 C CA . SER A 1 188 ? -19.479 16.389 7.857 1.00 69.81 188 SER A CA 1
ATOM 1487 C C . SER A 1 188 ? -19.884 15.167 8.675 1.00 69.81 188 SER A C 1
ATOM 1489 O O . SER A 1 188 ? -19.048 14.406 9.159 1.00 69.81 188 SER A O 1
ATOM 1491 N N . ALA A 1 189 ? -21.193 14.937 8.788 1.00 71.56 189 ALA A N 1
ATOM 1492 C CA . ALA A 1 189 ? -21.725 13.740 9.442 1.00 71.56 189 ALA A CA 1
ATOM 1493 C C . ALA A 1 189 ? -21.249 12.434 8.767 1.00 71.56 189 ALA A C 1
ATOM 1495 O O . ALA A 1 189 ? -21.285 11.371 9.379 1.00 71.56 189 ALA A O 1
ATOM 1496 N N . GLU A 1 190 ? -20.817 12.510 7.505 1.00 73.50 190 GLU A N 1
ATOM 1497 C CA . GLU A 1 190 ? -20.257 11.387 6.755 1.00 73.50 190 GLU A CA 1
ATOM 1498 C C . GLU A 1 190 ? -18.836 11.042 7.218 1.00 73.50 190 GLU A C 1
ATOM 1500 O O . GLU A 1 190 ? -18.545 9.868 7.446 1.00 73.50 190 GLU A O 1
ATOM 1505 N N . ARG A 1 191 ? -17.981 12.048 7.456 1.00 75.38 191 ARG A N 1
ATOM 1506 C CA . ARG A 1 191 ? -16.649 11.852 8.049 1.00 75.38 191 ARG A CA 1
ATOM 1507 C C . ARG A 1 191 ? -16.747 11.187 9.419 1.00 75.38 191 ARG A C 1
ATOM 1509 O O . ARG A 1 191 ? -16.070 10.187 9.654 1.00 75.38 191 ARG A O 1
ATOM 1516 N N . ASP A 1 192 ? -17.601 11.713 10.295 1.00 78.62 192 ASP A N 1
ATOM 1517 C CA . ASP A 1 192 ? -17.771 11.176 11.650 1.00 78.62 192 ASP A CA 1
ATOM 1518 C C . ASP A 1 192 ? -18.273 9.725 11.613 1.00 78.62 192 ASP A C 1
ATOM 1520 O O . ASP A 1 192 ? -17.784 8.879 12.359 1.00 78.62 192 ASP A O 1
ATOM 1524 N N . ALA A 1 193 ? -19.187 9.403 10.690 1.00 79.94 193 ALA A N 1
ATOM 1525 C CA . ALA A 1 193 ? -19.669 8.038 10.497 1.00 79.94 193 ALA A CA 1
ATOM 1526 C C . ALA A 1 193 ? -18.567 7.081 10.007 1.00 79.94 193 ALA A C 1
ATOM 1528 O O . ALA A 1 193 ? -18.514 5.932 10.448 1.00 79.94 193 ALA A O 1
ATOM 1529 N N . ILE A 1 194 ? -17.681 7.533 9.113 1.00 81.69 194 ILE A N 1
ATOM 1530 C CA . ILE A 1 194 ? -16.540 6.733 8.642 1.00 81.69 194 ILE A CA 1
ATOM 1531 C C . ILE A 1 194 ? -15.559 6.479 9.792 1.00 81.69 194 ILE A C 1
ATOM 1533 O O . ILE A 1 194 ? -15.148 5.334 10.000 1.00 81.69 194 ILE A O 1
ATOM 1537 N N . LEU A 1 195 ? -15.211 7.516 10.560 1.00 82.94 195 LEU A N 1
ATOM 1538 C CA . LEU A 1 195 ? -14.307 7.400 11.709 1.00 82.94 195 LEU A CA 1
ATOM 1539 C C . LEU A 1 195 ? -14.869 6.461 12.782 1.00 82.94 195 LEU A C 1
ATOM 1541 O O . LEU A 1 195 ? -14.155 5.564 13.230 1.00 82.94 195 LEU A O 1
ATOM 1545 N N . ASP A 1 196 ? -16.152 6.589 13.125 1.00 83.38 196 ASP A N 1
ATOM 1546 C CA . ASP A 1 196 ? -16.820 5.710 14.094 1.00 83.38 196 ASP A CA 1
ATOM 1547 C C . ASP A 1 196 ? -16.781 4.238 13.656 1.00 83.38 196 ASP A C 1
ATOM 1549 O O . ASP A 1 196 ? -16.509 3.334 14.453 1.00 83.38 196 ASP A O 1
ATOM 1553 N N . GLN A 1 197 ? -16.957 3.974 12.359 1.00 83.00 197 GLN A N 1
ATOM 1554 C CA . GLN A 1 197 ? -16.860 2.619 11.822 1.00 83.00 197 GLN A CA 1
ATOM 1555 C C . GLN A 1 197 ? -15.429 2.072 11.836 1.00 83.00 197 GLN A C 1
ATOM 1557 O O . GLN A 1 197 ? -15.240 0.889 12.126 1.00 83.00 197 GLN A O 1
ATOM 1562 N N . ILE A 1 198 ? -14.418 2.899 11.556 1.00 87.06 198 ILE A N 1
ATOM 1563 C CA . ILE A 1 198 ? -13.004 2.506 11.661 1.00 87.06 198 ILE A CA 1
ATOM 1564 C C . ILE A 1 198 ? -12.655 2.164 13.106 1.00 87.06 198 ILE A C 1
ATOM 1566 O O . ILE A 1 198 ? -12.082 1.104 13.366 1.00 87.06 198 ILE A O 1
ATOM 1570 N N . VAL A 1 199 ? -13.034 3.028 14.049 1.00 87.06 199 VAL A N 1
ATOM 1571 C CA . VAL A 1 199 ? -12.823 2.793 15.479 1.00 87.06 199 VAL A CA 1
ATOM 1572 C C . VAL A 1 199 ? -13.532 1.510 15.902 1.00 87.06 199 VAL A C 1
ATOM 1574 O O . VAL A 1 199 ? -12.903 0.636 16.494 1.00 87.06 199 VAL A O 1
ATOM 1577 N N . THR A 1 200 ? -14.801 1.332 15.532 1.00 87.00 200 THR A N 1
ATOM 1578 C CA . THR A 1 200 ? -15.570 0.115 15.830 1.00 87.00 200 THR A CA 1
ATOM 1579 C C . THR A 1 200 ? -14.897 -1.133 15.258 1.00 87.00 200 THR A C 1
ATOM 1581 O O . THR A 1 200 ? -14.748 -2.139 15.959 1.00 87.00 200 THR A O 1
ATOM 1584 N N . PHE A 1 201 ? -14.440 -1.073 14.005 1.00 88.31 201 PHE A N 1
ATOM 1585 C CA . PHE A 1 201 ? -13.714 -2.161 13.358 1.00 88.31 201 PHE A CA 1
ATOM 1586 C C . PHE A 1 201 ? -12.448 -2.523 14.139 1.00 88.31 201 PHE A C 1
ATOM 1588 O O . PHE A 1 201 ? -12.265 -3.692 14.479 1.00 88.31 201 PHE A O 1
ATOM 1595 N N . LEU A 1 202 ? -11.619 -1.543 14.495 1.00 88.31 202 LEU A N 1
ATOM 1596 C CA . LEU A 1 202 ? -10.370 -1.766 15.221 1.00 88.31 202 LEU A CA 1
ATOM 1597 C C . LEU A 1 202 ? -10.609 -2.267 16.655 1.00 88.31 202 LEU A C 1
ATOM 1599 O O . LEU A 1 202 ? -10.003 -3.256 17.073 1.00 88.31 202 LEU A O 1
ATOM 1603 N N . LEU A 1 203 ? -11.538 -1.651 17.394 1.00 85.69 203 LEU A N 1
ATOM 1604 C CA . LEU A 1 203 ? -11.885 -2.046 18.762 1.00 85.69 203 LEU A CA 1
ATOM 1605 C C . LEU A 1 203 ? -12.453 -3.468 18.825 1.00 85.69 203 LEU A C 1
ATOM 1607 O O . LEU A 1 203 ? -12.149 -4.201 19.769 1.00 85.69 203 LEU A O 1
ATOM 1611 N N . SER A 1 204 ? -13.210 -3.900 17.807 1.00 84.06 204 SER A N 1
ATOM 1612 C CA . SER A 1 204 ? -13.728 -5.275 17.719 1.00 84.06 204 SER A CA 1
ATOM 1613 C C . SER A 1 204 ? -12.625 -6.341 17.680 1.00 84.06 204 SER A C 1
ATOM 1615 O O . SER A 1 204 ? -12.886 -7.513 17.955 1.00 84.06 204 SER A O 1
ATOM 1617 N N . ARG A 1 205 ? -11.388 -5.945 17.344 1.00 83.25 205 ARG A N 1
ATOM 1618 C CA . ARG A 1 205 ? -10.214 -6.825 17.226 1.00 83.25 205 ARG A CA 1
ATOM 1619 C C . ARG A 1 205 ? -9.256 -6.733 18.394 1.00 83.25 205 ARG A C 1
ATOM 1621 O O . ARG A 1 205 ? -8.309 -7.513 18.466 1.00 83.25 205 ARG A O 1
ATOM 1628 N N . LEU A 1 206 ? -9.518 -5.834 19.334 1.00 81.25 206 LEU A N 1
ATOM 1629 C CA . LEU A 1 206 ? -8.764 -5.772 20.570 1.00 81.25 206 LEU A CA 1
ATOM 1630 C C . LEU A 1 206 ? -9.138 -6.919 21.508 1.00 81.25 206 LEU A C 1
ATOM 1632 O O . LEU A 1 206 ? -10.287 -7.352 21.597 1.00 81.25 206 LEU A O 1
ATOM 1636 N N . THR A 1 207 ? -8.152 -7.386 22.275 1.00 72.44 207 THR A N 1
ATOM 1637 C CA . THR A 1 207 ? -8.401 -8.358 23.344 1.00 72.44 207 THR A CA 1
ATOM 1638 C C . THR A 1 207 ? -9.259 -7.740 24.454 1.00 72.44 207 THR A C 1
ATOM 1640 O O . THR A 1 207 ? -9.183 -6.539 24.709 1.00 72.44 207 THR A O 1
ATOM 1643 N N . ALA A 1 208 ? -10.013 -8.562 25.193 1.00 63.88 208 ALA A N 1
ATOM 1644 C CA . ALA A 1 208 ? -10.852 -8.099 26.308 1.00 63.88 208 ALA A CA 1
ATOM 1645 C C . ALA A 1 208 ? -10.076 -7.294 27.376 1.00 63.88 208 ALA A C 1
ATOM 1647 O O . ALA A 1 208 ? -10.634 -6.416 28.024 1.00 63.88 208 ALA A O 1
ATOM 1648 N N . LYS A 1 209 ? -8.768 -7.549 27.533 1.00 58.75 209 LYS A N 1
ATOM 1649 C CA . LYS A 1 209 ? -7.886 -6.819 28.460 1.00 58.75 209 LYS A CA 1
ATOM 1650 C C . LYS A 1 209 ? -7.566 -5.393 27.987 1.00 58.75 209 LYS A C 1
ATOM 1652 O O . LYS A 1 209 ? -7.281 -4.534 28.811 1.00 58.75 209 LYS A O 1
ATOM 1657 N N . SER A 1 210 ? -7.624 -5.149 26.681 1.00 65.38 210 SER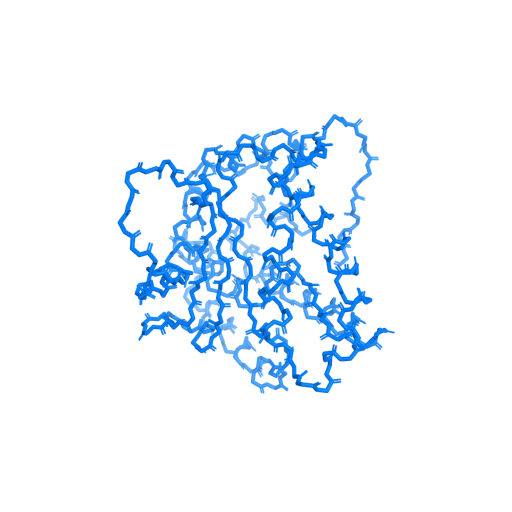 A N 1
ATOM 1658 C CA . SER A 1 210 ? -7.355 -3.855 26.046 1.00 65.38 210 SER A CA 1
ATOM 1659 C C . SER A 1 210 ? -8.604 -2.964 25.955 1.00 65.38 210 SER A C 1
ATOM 1661 O O . SER A 1 210 ? -8.486 -1.761 25.756 1.00 65.38 210 SER A O 1
ATOM 1663 N N . GLN A 1 211 ? -9.805 -3.525 26.145 1.00 62.84 211 GLN A N 1
ATOM 1664 C CA . GLN A 1 211 ? -11.079 -2.798 26.029 1.00 62.84 211 GLN A CA 1
ATOM 1665 C C . GLN A 1 211 ? -11.339 -1.798 27.173 1.00 62.84 211 GLN A C 1
ATOM 1667 O O . GLN A 1 211 ? -12.140 -0.877 27.009 1.00 62.84 211 GLN A O 1
ATOM 1672 N N . SER A 1 212 ? -10.638 -1.913 28.311 1.00 63.34 212 SER A N 1
ATOM 1673 C CA . SER A 1 212 ? -10.752 -0.964 29.432 1.00 63.34 212 SER A CA 1
ATOM 1674 C C . SER A 1 212 ? -10.156 0.421 29.143 1.00 63.34 212 SER A C 1
ATOM 1676 O O . SER A 1 212 ? -10.373 1.334 29.929 1.00 63.34 212 SER A O 1
ATOM 1678 N N . GLN A 1 213 ? -9.404 0.573 28.046 1.00 65.50 213 GLN A N 1
ATOM 1679 C CA . GLN A 1 213 ? -8.810 1.836 27.574 1.00 65.50 213 GLN A CA 1
ATOM 1680 C C . GLN A 1 213 ? -9.512 2.369 26.308 1.00 65.50 213 GLN A C 1
ATOM 1682 O O . GLN A 1 213 ? -8.968 3.201 25.594 1.00 65.50 213 GLN A O 1
ATOM 1687 N N . SER A 1 214 ? -10.712 1.869 25.996 1.00 69.25 214 SER A N 1
ATOM 1688 C CA . SER A 1 214 ? -11.403 2.118 24.719 1.00 69.25 214 SER A CA 1
ATOM 1689 C C . SER A 1 214 ? -11.637 3.596 24.385 1.00 69.25 214 SER A C 1
ATOM 1691 O O . SER A 1 214 ? -11.534 3.945 23.214 1.00 69.25 214 SER A O 1
ATOM 1693 N N . ALA A 1 215 ? -11.902 4.456 25.375 1.00 70.00 215 ALA A N 1
ATOM 1694 C CA . ALA A 1 215 ? -12.095 5.893 25.151 1.00 70.00 215 ALA A CA 1
ATOM 1695 C C . ALA A 1 215 ? -10.800 6.590 24.688 1.00 70.00 215 ALA A C 1
ATOM 1697 O O . ALA A 1 215 ? -10.795 7.217 23.634 1.00 70.00 215 ALA A O 1
ATOM 1698 N N . ASP A 1 216 ? -9.686 6.389 25.401 1.00 74.12 216 ASP A N 1
ATOM 1699 C CA . ASP A 1 216 ? -8.382 6.964 25.026 1.00 74.12 216 ASP A CA 1
ATOM 1700 C C . ASP A 1 216 ? -7.897 6.430 23.663 1.00 74.12 216 ASP A C 1
ATOM 1702 O O . ASP A 1 216 ? -7.289 7.151 22.872 1.00 74.12 216 ASP A O 1
ATOM 1706 N N . ILE A 1 217 ? -8.199 5.160 23.365 1.00 76.88 217 ILE A N 1
ATOM 1707 C CA . ILE A 1 217 ? -7.888 4.528 22.076 1.00 76.88 217 ILE A CA 1
ATOM 1708 C C . ILE A 1 217 ? -8.711 5.152 20.943 1.00 76.88 217 ILE A C 1
ATOM 1710 O O . ILE A 1 217 ? -8.172 5.379 19.863 1.00 76.88 217 ILE A O 1
ATOM 1714 N N . CYS A 1 218 ? -9.998 5.421 21.175 1.00 78.19 218 CYS A N 1
ATOM 1715 C CA . CYS A 1 218 ? -10.886 6.046 20.196 1.00 78.19 218 CYS A CA 1
ATOM 1716 C C . CYS A 1 218 ? -10.349 7.414 19.758 1.00 78.19 218 CYS A C 1
ATOM 1718 O O . CYS A 1 218 ? -10.233 7.672 18.558 1.00 78.19 218 CYS A O 1
ATOM 1720 N N . ASP A 1 219 ? -9.951 8.250 20.719 1.00 76.62 219 ASP A N 1
ATOM 1721 C CA . ASP A 1 219 ? -9.416 9.584 20.442 1.00 76.62 219 ASP A CA 1
ATOM 1722 C C . ASP A 1 219 ? -8.080 9.508 19.688 1.00 76.62 219 ASP A C 1
ATOM 1724 O O . ASP A 1 219 ? -7.900 10.185 18.673 1.00 76.62 219 ASP A O 1
ATOM 1728 N N . GLN A 1 220 ? -7.157 8.638 20.121 1.00 78.62 220 GLN A N 1
ATOM 1729 C CA . GLN A 1 220 ? -5.862 8.475 19.452 1.00 78.62 220 GLN A CA 1
ATOM 1730 C C . GLN A 1 220 ? -6.020 7.990 18.002 1.00 78.62 220 GLN A C 1
ATOM 1732 O O . GLN A 1 220 ? -5.413 8.554 17.091 1.00 78.62 220 GLN A O 1
ATOM 1737 N N . VAL A 1 221 ? -6.835 6.953 17.785 1.00 78.88 221 VAL A N 1
ATOM 1738 C CA . VAL A 1 221 ? -7.084 6.382 16.454 1.00 78.88 221 VAL A CA 1
ATOM 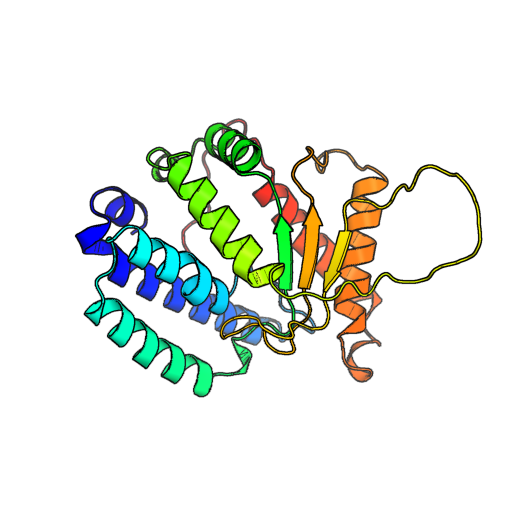1739 C C . VAL A 1 221 ? -7.726 7.412 15.537 1.00 78.88 221 VAL A C 1
ATOM 1741 O O . VAL A 1 221 ? -7.316 7.524 14.385 1.00 78.88 221 VAL A O 1
ATOM 1744 N N . SER A 1 222 ? -8.699 8.174 16.039 1.00 77.88 222 SER A N 1
ATOM 1745 C CA . SER A 1 222 ? -9.382 9.195 15.244 1.00 77.88 222 SER A CA 1
ATOM 1746 C C . SER A 1 222 ? -8.398 10.262 14.766 1.00 77.88 222 SER A C 1
ATOM 1748 O O . SER A 1 222 ? -8.351 10.547 13.575 1.00 77.88 222 SER A O 1
ATOM 1750 N N . VAL A 1 223 ? -7.533 10.772 15.652 1.00 78.50 223 VAL A N 1
ATOM 1751 C CA . VAL A 1 223 ? -6.520 11.782 15.295 1.00 78.50 223 VAL A CA 1
ATOM 1752 C C . VAL A 1 223 ? -5.502 11.247 14.283 1.00 78.50 223 VAL A C 1
ATOM 1754 O O . VAL A 1 223 ? -5.207 11.911 13.288 1.00 78.50 223 VAL A O 1
ATOM 1757 N N . GLU A 1 224 ? -4.956 10.048 14.508 1.00 79.88 224 GLU A N 1
ATOM 1758 C CA . GLU A 1 224 ? -3.985 9.447 13.584 1.00 79.88 224 GLU A CA 1
ATOM 1759 C C . GLU A 1 224 ? -4.614 9.165 12.211 1.00 79.88 224 GLU A C 1
ATOM 1761 O O . GLU A 1 224 ? -4.004 9.441 11.174 1.00 79.88 224 GLU A O 1
ATOM 1766 N N . PHE A 1 225 ? -5.844 8.650 12.185 1.00 78.25 225 PHE A N 1
ATOM 1767 C CA . PHE A 1 225 ? -6.517 8.297 10.942 1.00 78.25 225 PHE A CA 1
ATOM 1768 C C . PHE A 1 225 ? -7.014 9.520 10.170 1.00 78.25 225 PHE A C 1
ATOM 1770 O O . PHE A 1 225 ? -6.921 9.537 8.944 1.00 78.25 225 PHE A O 1
ATOM 1777 N N . GLU A 1 226 ? -7.467 10.573 10.854 1.00 76.50 226 GLU A N 1
ATOM 1778 C CA . GLU A 1 226 ? -7.763 11.863 10.226 1.00 76.50 226 GLU A CA 1
ATOM 1779 C C . GLU A 1 226 ? -6.543 12.401 9.478 1.00 76.50 226 GLU A C 1
ATOM 1781 O O . GLU A 1 226 ? -6.659 12.796 8.318 1.00 76.50 226 GLU A O 1
ATOM 1786 N N . GLN A 1 227 ? -5.355 12.344 10.086 1.00 77.38 227 GLN A N 1
ATOM 1787 C CA . GLN A 1 227 ? -4.132 12.784 9.419 1.00 77.38 227 GLN A CA 1
ATOM 1788 C C . GLN A 1 227 ? -3.810 11.934 8.178 1.00 77.38 227 GLN A C 1
ATOM 1790 O O . GLN A 1 227 ? -3.421 12.486 7.145 1.00 77.38 227 GLN A O 1
ATOM 1795 N N . ILE A 1 228 ? -4.003 10.611 8.247 1.00 78.25 228 ILE A N 1
ATOM 1796 C CA . ILE A 1 228 ? -3.818 9.700 7.102 1.00 78.25 228 ILE A CA 1
ATOM 1797 C C . ILE A 1 228 ? -4.812 10.032 5.981 1.00 78.25 228 ILE A C 1
ATOM 1799 O O . ILE A 1 228 ? -4.423 10.130 4.814 1.00 78.25 228 ILE A O 1
ATOM 1803 N N . LEU A 1 229 ? -6.085 10.248 6.321 1.00 72.56 229 LEU A N 1
ATOM 1804 C CA . LEU A 1 229 ? -7.125 10.614 5.362 1.00 72.56 229 LEU A CA 1
ATOM 1805 C C . LEU A 1 229 ? -6.813 11.952 4.690 1.00 72.56 229 LEU A C 1
ATOM 1807 O O . LEU A 1 229 ? -6.821 12.023 3.461 1.00 72.56 229 LEU A O 1
ATOM 1811 N N . ILE A 1 230 ? -6.454 12.978 5.465 1.00 72.88 230 ILE A N 1
ATOM 1812 C CA . ILE A 1 230 ? -6.063 14.294 4.944 1.00 72.88 230 ILE A CA 1
ATOM 1813 C C . ILE A 1 230 ? -4.883 14.151 3.980 1.00 72.88 230 ILE A C 1
ATOM 1815 O O . ILE A 1 230 ? -4.940 14.647 2.855 1.00 72.88 230 ILE A O 1
ATOM 1819 N N . ASN A 1 231 ? -3.838 13.412 4.360 1.00 71.44 231 ASN A N 1
ATOM 1820 C CA . ASN A 1 231 ? -2.684 13.177 3.490 1.00 71.44 231 ASN A CA 1
ATOM 1821 C C . ASN A 1 231 ? -3.080 12.454 2.191 1.00 71.44 231 ASN A C 1
ATOM 1823 O O . ASN A 1 231 ? -2.547 12.768 1.122 1.00 71.44 231 ASN A O 1
ATOM 1827 N N . SER A 1 232 ? -4.032 11.518 2.264 1.00 65.25 232 SER A N 1
ATOM 1828 C CA . SER A 1 232 ? -4.520 10.762 1.105 1.00 65.25 232 SER A CA 1
ATOM 1829 C C . SER A 1 232 ? -5.353 11.596 0.122 1.00 65.25 232 SER A C 1
ATOM 1831 O O . SER A 1 232 ? -5.396 11.260 -1.062 1.00 65.25 232 SER A O 1
ATOM 1833 N N . GLN A 1 233 ? -5.964 12.691 0.587 1.00 63.47 233 GLN A N 1
ATOM 1834 C CA . GLN A 1 233 ? -6.875 13.532 -0.204 1.00 63.47 233 GLN A CA 1
ATOM 1835 C C . GLN A 1 233 ? -6.362 14.952 -0.474 1.00 63.47 233 GLN A C 1
ATOM 1837 O O . GLN A 1 233 ? -6.970 15.697 -1.236 1.00 63.47 233 GLN A O 1
ATOM 1842 N N . SER A 1 234 ? -5.244 15.340 0.140 1.00 57.28 234 SER A N 1
ATOM 1843 C CA . SER A 1 234 ? -4.736 16.711 0.092 1.00 57.28 234 SER A CA 1
ATOM 1844 C C . SER A 1 234 ? -4.495 17.239 -1.333 1.00 57.28 234 SER A C 1
ATOM 1846 O O . SER A 1 234 ? -3.588 16.808 -2.043 1.00 57.28 234 SER A O 1
ATOM 1848 N N . HIS A 1 235 ? -5.270 18.264 -1.699 1.00 47.34 235 HIS A N 1
ATOM 1849 C CA . HIS A 1 235 ? -4.919 19.284 -2.686 1.00 47.34 235 HIS A CA 1
ATOM 1850 C C . HIS A 1 235 ? -4.024 20.319 -1.993 1.00 47.34 235 HIS A C 1
ATOM 1852 O O . HIS A 1 235 ? -4.525 21.225 -1.327 1.00 47.34 235 HIS A O 1
ATOM 1858 N N . HIS A 1 236 ? -2.699 20.207 -2.095 1.00 42.78 236 HIS A N 1
ATOM 1859 C CA . HIS A 1 236 ? -1.842 21.216 -1.473 1.00 42.78 236 HIS A CA 1
ATOM 1860 C C . HIS A 1 236 ? -1.727 22.451 -2.381 1.00 42.78 236 HIS A C 1
ATOM 1862 O O . HIS A 1 236 ? -0.987 22.453 -3.362 1.00 42.78 236 HIS A O 1
ATOM 1868 N N . GLN A 1 237 ? -2.415 23.545 -2.024 1.00 34.09 237 GLN A N 1
ATOM 1869 C CA . GLN A 1 237 ? -1.914 24.877 -2.371 1.00 34.09 237 GLN A CA 1
ATOM 1870 C C . GLN A 1 237 ? -0.550 25.034 -1.698 1.00 34.09 237 GLN A C 1
ATOM 1872 O O . GLN A 1 237 ? -0.403 24.763 -0.505 1.00 34.09 237 GLN A O 1
ATOM 1877 N N . GLY A 1 238 ? 0.453 25.373 -2.505 1.00 38.56 238 GLY A N 1
ATOM 1878 C CA . GLY A 1 238 ? 1.857 25.228 -2.160 1.00 38.56 238 GLY A CA 1
ATOM 1879 C C . GLY A 1 238 ? 2.252 25.876 -0.837 1.00 38.56 238 GLY A C 1
ATOM 1880 O O . GLY A 1 238 ? 2.264 27.095 -0.703 1.00 38.56 238 GLY A O 1
ATOM 1881 N N . THR A 1 239 ? 2.723 25.048 0.086 1.00 28.91 239 THR A N 1
ATOM 1882 C CA . THR A 1 239 ? 3.775 25.421 1.024 1.00 28.91 239 THR A CA 1
ATOM 1883 C C . THR A 1 239 ? 4.811 24.308 1.024 1.00 28.91 239 THR A C 1
ATOM 1885 O O . THR A 1 239 ? 4.570 23.173 1.417 1.00 28.91 239 THR A O 1
ATOM 1888 N N . SER A 1 240 ? 5.986 24.652 0.503 1.00 36.16 240 SER A N 1
ATOM 1889 C CA . SER A 1 240 ? 7.189 23.829 0.498 1.00 36.16 240 SER A CA 1
ATOM 1890 C C . SER A 1 240 ? 7.605 23.484 1.932 1.00 36.16 240 SER A C 1
ATOM 1892 O O . SER A 1 240 ? 8.397 24.205 2.536 1.00 36.16 240 SER A O 1
ATOM 1894 N N . GLN A 1 241 ? 7.126 22.362 2.456 1.00 27.09 241 GLN A N 1
ATOM 1895 C CA . GLN A 1 241 ? 7.857 21.560 3.430 1.00 27.09 241 GLN A CA 1
ATOM 1896 C C . GLN A 1 241 ? 7.683 20.091 3.059 1.00 27.09 241 GLN A C 1
ATOM 1898 O O . GLN A 1 241 ? 6.654 19.475 3.311 1.00 27.09 241 GLN A O 1
ATOM 1903 N N . ALA A 1 242 ? 8.716 19.544 2.420 1.00 26.89 242 ALA A N 1
ATOM 1904 C CA . ALA A 1 242 ? 8.873 18.109 2.279 1.00 26.89 242 ALA A CA 1
ATOM 1905 C C . ALA A 1 242 ? 8.823 17.468 3.678 1.00 26.89 242 ALA A C 1
ATOM 1907 O O . ALA A 1 242 ? 9.629 17.858 4.532 1.00 26.89 242 ALA A O 1
ATOM 1908 N N . PRO A 1 243 ? 7.951 16.479 3.946 1.00 30.20 243 PRO A N 1
ATOM 1909 C CA . PRO A 1 243 ? 8.222 15.576 5.041 1.00 30.20 243 PRO A CA 1
ATOM 1910 C C . PRO A 1 243 ? 9.456 14.785 4.618 1.00 30.20 243 PRO A C 1
ATOM 1912 O O . PRO A 1 243 ? 9.473 14.113 3.584 1.00 30.20 243 PRO A O 1
ATOM 1915 N N . ALA A 1 244 ? 10.531 14.965 5.380 1.00 25.95 244 ALA A N 1
ATOM 1916 C CA . ALA A 1 244 ? 11.748 14.201 5.225 1.00 25.95 244 ALA A CA 1
ATOM 1917 C C . ALA A 1 244 ? 11.385 12.718 5.121 1.00 25.95 244 ALA A C 1
ATOM 1919 O O . ALA A 1 244 ? 10.664 12.190 5.967 1.00 25.95 244 ALA A O 1
ATOM 1920 N N . ALA A 1 245 ? 11.902 12.070 4.080 1.00 30.94 245 ALA A N 1
ATOM 1921 C CA . ALA A 1 245 ? 12.040 10.629 4.065 1.00 30.94 245 ALA A CA 1
ATOM 1922 C C . ALA A 1 245 ? 12.650 10.203 5.410 1.00 30.94 245 ALA A C 1
ATOM 1924 O O . ALA A 1 245 ? 13.782 10.581 5.726 1.00 30.94 245 ALA A O 1
ATOM 1925 N N . ALA A 1 246 ? 11.871 9.474 6.201 1.00 32.31 246 ALA A N 1
ATOM 1926 C CA . ALA A 1 246 ? 12.290 8.832 7.435 1.00 32.31 246 ALA A CA 1
ATOM 1927 C C . ALA A 1 246 ? 11.878 7.365 7.356 1.00 32.31 246 ALA A C 1
ATOM 1929 O O . ALA A 1 246 ? 10.708 7.114 6.996 1.00 32.31 246 ALA A O 1
#